Protein AF-J6F366-F1 (afdb_monomer_lite)

pLDDT: mean 81.26, std 12.83, range [46.97, 96.69]

Sequence (299 aa):
MTAIDHQYFPHIIDVIFDTAPPASLAVMARACREWRDCVLSRFHHVQDVRIEQVDGAIQTVFYIPTKSNEGVYYNHVGLTPNCLGLLAGCKILDITEDPSRRTIRELPNLDTVRYHFDWQAYTAISARQIVCAGHIYPIMEFDPTVKRLVIHSGGSSDYFYSNTYPDLCGLTSLEELVLLFEDVLSCLEDFDYTEDELAEYSDEDLSPDLDCPLWLLSTVEDVIHAGLEQGAKVLLVGTELWNTYAFGALKRGLMRTYDIELTSADDGVTLMTVDGYRELVGEKEWEIETNFGSVVFSP

Organism: Trichosporon asahii var. asahii (strain ATCC 90039 / CBS 2479 / JCM 2466 / KCTC 7840 / NBRC 103889/ NCYC 2677 / UAMH 7654) (NCBI:txid1186058)

Radius of gyration: 22.29 Å; chains: 1; bounding box: 54×41×79 Å

Secondary structure (DSSP, 8-state):
--PPPTTT-HHHHHHHHHH--HHHHHHHTTT-HHHHHHHHHTTSEEEEEEEEEETTEEEEEEEEEEEETTEEEEEEEEE-GGGGGGGGG--EEEE-S-GGG------TT--EEEE-S--S-PPP---SEEEEESB-----S--TT--EEEEEE-STT---B-SS----TT-TT--EEEEEESS--HHHHT----HHHHTT--TTT----TT-HHHHHHHHHHHHHHHHHTTPEEEEE-GGGS-HHHHHHT-SS------SS--B-TTSEEEE-HHHHHHHH-HHHHHHHH-SSS-----

Foldseek 3Di:
DDDDDCVVCVVVVVVCLVPPALVVLLVQLPPDVVSVVVLLLQLQEWEDWAWDQDPNAIWTWTWGWDDDPVGIDTDIHTHHPSSCVSLQSYAEYEYADACPRHDPPDSPRHAEYEYEDDYQDDDDDQHQEYAYQLEAEAPPAAHQNHQEYHYADEDAVRHNDYPDQRAPVSHLNHAAYEYAYNAPHPLQPPPDDDPVNVVVDDPVNPDPPSSHLLVSLVNVLSVVVNCVVSVYQYEYEACVNGDPVSVVSNDPVDDPDADLPFDPDPSRYTYYYPVSVCVVCDVLVVCSRHPPPDDRGDD

Structure (mmCIF, N/CA/C/O backbone):
data_AF-J6F366-F1
#
_entry.id   AF-J6F366-F1
#
loop_
_atom_site.group_PDB
_atom_site.id
_atom_site.type_symbol
_atom_site.label_atom_id
_atom_site.label_alt_id
_atom_site.label_comp_id
_atom_site.label_asym_id
_atom_site.label_entity_id
_atom_site.label_seq_id
_atom_site.pdbx_PDB_ins_code
_atom_site.Cartn_x
_atom_site.Cartn_y
_atom_site.Cartn_z
_atom_site.occupancy
_atom_site.B_iso_or_equiv
_atom_site.auth_seq_id
_atom_site.auth_comp_id
_atom_site.auth_asym_id
_atom_site.auth_atom_id
_atom_site.pdbx_PDB_model_num
ATOM 1 N N . MET A 1 1 ? 14.771 -17.183 -43.338 1.00 46.97 1 MET A N 1
ATOM 2 C CA . MET A 1 1 ? 14.666 -16.373 -42.110 1.00 46.97 1 MET A CA 1
ATOM 3 C C . MET A 1 1 ? 13.959 -17.244 -41.095 1.00 46.97 1 MET A C 1
ATOM 5 O O . MET A 1 1 ? 12.827 -17.627 -41.353 1.00 46.97 1 MET A O 1
ATOM 9 N N . THR A 1 2 ? 14.656 -17.678 -40.050 1.00 56.53 2 THR A N 1
ATOM 10 C CA . THR A 1 2 ? 14.069 -18.532 -39.010 1.00 56.53 2 THR A CA 1
ATOM 11 C C . THR A 1 2 ? 13.440 -17.607 -37.977 1.00 56.53 2 THR A C 1
ATOM 13 O O . THR A 1 2 ? 14.158 -16.818 -37.369 1.00 56.53 2 THR A O 1
ATOM 16 N N . ALA A 1 3 ? 12.116 -17.637 -37.844 1.00 68.25 3 ALA A N 1
ATOM 17 C CA . ALA A 1 3 ? 11.392 -16.892 -36.820 1.00 68.25 3 ALA A CA 1
ATOM 18 C C . ALA A 1 3 ? 11.042 -17.854 -35.679 1.00 68.25 3 ALA A C 1
ATOM 20 O O . ALA A 1 3 ? 10.565 -18.958 -35.940 1.00 68.25 3 ALA A O 1
ATOM 21 N N . ILE A 1 4 ? 11.317 -17.455 -34.438 1.00 68.12 4 ILE A N 1
ATOM 22 C CA . ILE A 1 4 ? 10.842 -18.165 -33.248 1.00 68.12 4 ILE A CA 1
ATOM 23 C C . ILE A 1 4 ? 9.455 -17.609 -32.947 1.00 68.12 4 ILE A C 1
ATOM 25 O O . ILE A 1 4 ? 9.307 -16.404 -32.750 1.00 68.12 4 ILE A O 1
ATOM 29 N N . ASP A 1 5 ? 8.449 -18.474 -32.951 1.00 73.12 5 ASP A N 1
ATOM 30 C CA . ASP A 1 5 ? 7.082 -18.103 -32.604 1.00 73.12 5 ASP A CA 1
ATOM 31 C C . ASP A 1 5 ? 6.845 -18.376 -31.111 1.00 73.12 5 ASP A C 1
ATOM 33 O O . ASP A 1 5 ? 7.029 -19.499 -30.629 1.00 73.12 5 ASP A O 1
ATOM 37 N N . HIS A 1 6 ? 6.452 -17.323 -30.388 1.00 72.38 6 HIS A N 1
ATOM 38 C CA . HIS A 1 6 ? 6.170 -17.355 -28.955 1.00 72.38 6 HIS A CA 1
ATOM 39 C C . HIS A 1 6 ? 5.140 -18.426 -28.583 1.00 72.38 6 HIS A C 1
ATOM 41 O O . HIS A 1 6 ? 5.288 -19.063 -27.546 1.00 72.38 6 HIS A O 1
ATOM 47 N N . GLN A 1 7 ? 4.148 -18.690 -29.442 1.00 77.25 7 GLN A N 1
ATOM 48 C CA . GLN A 1 7 ? 3.110 -19.688 -29.160 1.00 77.25 7 GLN A CA 1
ATOM 49 C C . GLN A 1 7 ? 3.670 -21.110 -29.036 1.00 77.25 7 GLN A C 1
ATOM 51 O O . GLN A 1 7 ? 3.110 -21.933 -28.316 1.00 77.25 7 GLN A O 1
ATOM 56 N N . TYR A 1 8 ? 4.775 -21.402 -29.724 1.00 84.00 8 TYR A N 1
ATOM 57 C CA . TYR A 1 8 ? 5.374 -22.737 -29.746 1.00 84.00 8 TYR A CA 1
ATOM 58 C C . TYR A 1 8 ? 6.519 -22.888 -28.743 1.00 84.00 8 TYR A C 1
ATOM 60 O O . TYR A 1 8 ? 6.837 -24.009 -28.346 1.00 84.00 8 TYR A O 1
ATOM 68 N N . PHE A 1 9 ? 7.127 -21.779 -28.312 1.00 84.06 9 PHE A N 1
ATOM 69 C CA . PHE A 1 9 ? 8.260 -21.783 -27.383 1.00 84.06 9 PHE A CA 1
ATOM 70 C C . PHE A 1 9 ? 8.134 -20.719 -26.278 1.00 84.06 9 PHE A C 1
ATOM 72 O O . PHE A 1 9 ? 9.069 -19.934 -26.101 1.00 84.06 9 PHE A O 1
ATOM 79 N N . PRO A 1 10 ? 7.025 -20.689 -25.511 1.00 80.69 10 PRO A N 1
ATOM 80 C CA . PRO A 1 10 ? 6.798 -19.653 -24.500 1.00 80.69 10 PRO A CA 1
ATOM 81 C C . PRO A 1 10 ? 7.929 -19.618 -23.466 1.00 80.69 10 PRO A C 1
ATOM 83 O O . PRO A 1 10 ? 8.583 -18.599 -23.307 1.00 80.69 10 PRO A O 1
ATOM 86 N N . HIS A 1 11 ? 8.310 -20.783 -22.936 1.00 84.06 11 HIS A N 1
ATOM 87 C CA . HIS A 1 11 ? 9.415 -20.932 -21.984 1.00 84.06 11 HIS A CA 1
ATOM 88 C C . HIS A 1 11 ? 10.772 -20.382 -22.468 1.00 84.06 11 HIS A C 1
ATOM 90 O O . HIS A 1 11 ? 11.554 -19.898 -21.659 1.00 84.06 11 HIS A O 1
ATOM 96 N N . ILE A 1 12 ? 11.090 -20.453 -23.769 1.00 85.81 12 ILE A N 1
ATOM 97 C CA . ILE A 1 12 ? 12.349 -19.891 -24.296 1.00 85.81 12 ILE A CA 1
ATOM 98 C C . ILE A 1 12 ? 12.270 -18.367 -24.308 1.00 85.81 12 ILE A C 1
ATOM 100 O O . ILE A 1 12 ? 13.233 -17.687 -23.962 1.00 85.81 12 ILE A O 1
ATOM 104 N N . ILE A 1 13 ? 11.128 -17.837 -24.732 1.00 84.50 13 ILE A N 1
ATOM 105 C CA . ILE A 1 13 ? 10.891 -16.400 -24.793 1.00 84.50 13 ILE A CA 1
ATOM 106 C C . ILE A 1 13 ? 10.848 -15.802 -23.382 1.00 84.50 13 ILE A C 1
ATOM 108 O O . ILE A 1 13 ? 11.471 -14.766 -23.169 1.00 84.50 13 ILE A O 1
ATOM 112 N N . ASP A 1 14 ? 10.227 -16.481 -22.418 1.00 85.06 14 ASP A N 1
ATOM 113 C CA . ASP A 1 14 ? 10.212 -16.080 -21.008 1.00 85.06 14 ASP A CA 1
ATOM 114 C C . ASP A 1 14 ? 11.638 -15.947 -20.461 1.00 85.06 14 ASP A C 1
ATOM 116 O O . ASP A 1 14 ? 11.996 -14.898 -19.931 1.00 85.06 14 ASP A O 1
ATOM 120 N N . VAL A 1 15 ? 12.497 -16.943 -20.719 1.00 87.38 15 VAL A N 1
ATOM 121 C CA . VAL A 1 15 ? 13.920 -16.904 -20.337 1.00 87.38 15 VAL A CA 1
ATOM 122 C C . VAL A 1 15 ? 14.667 -15.749 -21.014 1.00 87.38 15 VAL A C 1
ATOM 124 O O . VAL A 1 15 ? 15.532 -15.123 -20.397 1.00 87.38 15 VAL A O 1
ATOM 127 N N . ILE A 1 16 ? 14.356 -15.435 -22.276 1.00 88.94 16 ILE A N 1
ATOM 128 C CA . ILE A 1 16 ? 14.942 -14.270 -22.958 1.00 88.94 16 ILE A CA 1
ATOM 129 C C . ILE A 1 16 ? 14.513 -12.982 -22.257 1.00 88.94 16 ILE A C 1
ATOM 131 O O . ILE A 1 16 ? 15.360 -12.132 -21.996 1.00 88.94 16 ILE A O 1
ATOM 135 N N . PHE A 1 17 ? 13.231 -12.829 -21.930 1.00 88.81 17 PHE A N 1
ATOM 136 C CA . PHE A 1 17 ? 12.755 -11.660 -21.199 1.00 88.81 17 PHE A CA 1
ATOM 137 C C . PHE A 1 17 ? 13.351 -11.574 -19.781 1.00 88.81 17 PHE A C 1
ATOM 139 O O . PHE A 1 17 ? 13.680 -10.475 -19.345 1.00 88.81 17 PHE A O 1
ATOM 146 N N . ASP A 1 18 ? 13.550 -12.703 -19.093 1.00 84.69 18 ASP A N 1
ATOM 147 C CA . ASP A 1 18 ? 14.155 -12.773 -17.750 1.00 84.69 18 ASP A CA 1
ATOM 148 C C . ASP A 1 18 ? 15.621 -12.354 -17.718 1.00 84.69 18 ASP A C 1
ATOM 150 O O . ASP A 1 18 ? 16.109 -11.865 -16.703 1.00 84.69 18 ASP A O 1
ATOM 154 N N . THR A 1 19 ? 16.328 -12.536 -18.829 1.00 87.75 19 THR A N 1
ATOM 155 C CA . THR A 1 19 ? 17.774 -12.296 -18.909 1.00 87.75 19 THR A CA 1
ATOM 156 C C . THR A 1 19 ? 18.142 -11.063 -19.733 1.00 87.75 19 THR A C 1
ATOM 158 O O . THR A 1 19 ? 19.300 -10.637 -19.726 1.00 87.75 19 THR A O 1
ATOM 161 N N . ALA A 1 20 ? 17.184 -10.466 -20.448 1.00 90.81 20 ALA A N 1
ATOM 162 C CA . ALA A 1 20 ? 17.425 -9.313 -21.301 1.00 90.81 20 ALA A CA 1
ATOM 163 C C . ALA A 1 20 ? 17.724 -8.052 -20.467 1.00 90.81 20 ALA A C 1
ATOM 165 O O . ALA A 1 20 ? 16.944 -7.690 -19.585 1.00 90.81 20 ALA A O 1
ATOM 166 N N . PRO A 1 21 ? 18.802 -7.304 -20.777 1.00 91.06 21 PRO A N 1
ATOM 167 C CA . PRO A 1 21 ? 19.055 -6.032 -20.115 1.00 91.06 21 PRO A CA 1
ATOM 168 C C . PRO A 1 21 ? 17.981 -4.999 -20.501 1.00 91.06 21 PRO A C 1
ATOM 170 O O . PRO A 1 21 ? 17.391 -5.105 -21.585 1.00 91.06 21 PRO A O 1
ATOM 173 N N . PRO A 1 22 ? 17.782 -3.930 -19.708 1.00 90.81 22 PRO A N 1
ATOM 174 C CA . PRO A 1 22 ? 16.707 -2.964 -19.943 1.00 90.81 22 PRO A CA 1
ATOM 175 C C . PRO A 1 22 ? 16.678 -2.349 -21.346 1.00 90.81 22 PRO A C 1
ATOM 177 O O . PRO A 1 22 ? 15.611 -2.178 -21.930 1.00 90.81 22 PRO A O 1
ATOM 180 N N . ALA A 1 23 ? 17.844 -2.081 -21.942 1.00 91.06 23 ALA A N 1
ATOM 181 C CA . ALA A 1 23 ? 17.921 -1.581 -23.314 1.00 91.06 23 ALA A CA 1
ATOM 182 C C . ALA A 1 23 ? 17.326 -2.567 -24.338 1.00 91.06 23 ALA A C 1
ATOM 184 O O . ALA A 1 23 ? 16.678 -2.147 -25.296 1.00 91.06 23 ALA A O 1
ATOM 185 N N . SER A 1 24 ? 17.510 -3.875 -24.128 1.00 93.81 24 SER A N 1
ATOM 186 C CA . SER A 1 24 ? 16.913 -4.913 -24.975 1.00 93.81 24 SER A CA 1
ATOM 187 C C . SER A 1 24 ? 15.412 -5.025 -24.725 1.00 93.81 24 SER A C 1
ATOM 189 O O . SER A 1 24 ? 14.648 -5.047 -25.686 1.00 93.81 24 SER A O 1
ATOM 191 N N . LEU A 1 25 ? 14.974 -4.984 -23.461 1.00 93.81 25 LEU A N 1
ATOM 192 C CA . LEU A 1 25 ? 13.552 -4.969 -23.098 1.00 93.81 25 LEU A CA 1
ATOM 193 C C . LEU A 1 25 ? 12.809 -3.786 -23.737 1.00 93.81 25 LEU A C 1
ATOM 195 O O . LEU A 1 25 ? 11.729 -3.964 -24.297 1.00 93.81 25 LEU A O 1
ATOM 199 N N . ALA A 1 26 ? 13.417 -2.596 -23.753 1.00 92.25 26 ALA A N 1
ATOM 200 C CA . ALA A 1 26 ? 12.859 -1.417 -24.415 1.00 92.25 26 ALA A CA 1
ATOM 201 C C . ALA A 1 26 ? 12.681 -1.613 -25.932 1.00 92.25 26 ALA A C 1
ATOM 203 O O . ALA A 1 26 ? 11.714 -1.121 -26.516 1.00 92.25 26 ALA A O 1
ATOM 204 N N . VAL A 1 27 ? 13.585 -2.350 -26.588 1.00 93.88 27 VAL A N 1
ATOM 205 C CA . VAL A 1 27 ? 13.436 -2.721 -28.005 1.00 93.88 27 VAL A CA 1
ATOM 206 C C . VAL A 1 27 ? 12.344 -3.780 -28.176 1.00 93.88 27 VAL A C 1
ATOM 208 O O . VAL A 1 27 ? 11.496 -3.641 -29.058 1.00 93.88 27 VAL A O 1
ATOM 211 N N . MET A 1 28 ? 12.316 -4.804 -27.321 1.00 92.75 28 MET A N 1
ATOM 212 C CA . MET A 1 28 ? 11.328 -5.887 -27.371 1.00 92.75 28 MET A CA 1
ATOM 213 C C . MET A 1 28 ? 9.896 -5.373 -27.167 1.00 92.75 28 MET A C 1
ATOM 215 O O . MET A 1 28 ? 9.000 -5.759 -27.915 1.00 92.75 28 MET A O 1
ATOM 219 N N . ALA A 1 29 ? 9.686 -4.412 -26.263 1.00 93.62 29 ALA A N 1
ATOM 220 C CA . ALA A 1 29 ? 8.389 -3.770 -26.020 1.00 93.62 29 ALA A CA 1
ATOM 221 C C . ALA A 1 29 ? 7.822 -3.008 -27.240 1.00 93.62 29 ALA A C 1
ATOM 223 O O . ALA A 1 29 ? 6.659 -2.585 -27.263 1.00 93.62 29 ALA A O 1
ATOM 224 N N . ARG A 1 30 ? 8.638 -2.796 -28.278 1.00 92.94 30 ARG A N 1
ATOM 225 C CA . ARG A 1 30 ? 8.228 -2.156 -29.534 1.00 92.94 30 ARG A CA 1
ATOM 226 C C . ARG A 1 30 ? 7.867 -3.159 -30.628 1.00 92.94 30 ARG A C 1
ATOM 228 O O . ARG A 1 30 ? 7.319 -2.726 -31.638 1.00 92.94 30 ARG A O 1
ATOM 235 N N . ALA A 1 31 ? 8.152 -4.449 -30.445 1.00 90.12 31 ALA A N 1
ATOM 236 C CA . ALA A 1 31 ? 7.954 -5.473 -31.469 1.00 90.12 31 ALA A CA 1
ATOM 237 C C . ALA A 1 31 ? 6.466 -5.747 -31.741 1.00 90.12 31 ALA A C 1
ATOM 239 O O . ALA A 1 31 ? 6.017 -5.645 -32.881 1.00 90.12 31 ALA A O 1
ATOM 240 N N . CYS A 1 32 ? 5.693 -6.050 -30.697 1.00 89.81 32 CYS A N 1
ATOM 241 C CA . CYS A 1 32 ? 4.246 -6.249 -30.768 1.00 89.81 32 CYS A CA 1
ATOM 242 C C . CYS A 1 32 ? 3.576 -5.900 -29.430 1.00 89.81 32 CYS A C 1
ATOM 244 O O . CYS A 1 32 ? 4.250 -5.530 -28.465 1.00 89.81 32 CYS A O 1
ATOM 246 N N . ARG A 1 33 ? 2.239 -5.970 -29.382 1.00 91.69 33 ARG A N 1
ATOM 247 C CA . ARG A 1 33 ? 1.466 -5.643 -28.176 1.00 91.69 33 ARG A CA 1
ATOM 248 C C . ARG A 1 33 ? 1.714 -6.660 -27.065 1.00 91.69 33 ARG A C 1
ATOM 250 O O . ARG A 1 33 ? 1.994 -6.250 -25.951 1.00 91.69 33 ARG A O 1
ATOM 257 N N . GLU A 1 34 ? 1.694 -7.951 -27.382 1.00 89.50 34 GLU A N 1
ATOM 258 C CA . GLU A 1 34 ? 1.897 -9.018 -26.398 1.00 89.50 34 GLU A CA 1
ATOM 259 C C . GLU A 1 34 ? 3.266 -8.897 -25.715 1.00 89.50 34 GLU A C 1
ATOM 261 O O . GLU A 1 34 ? 3.379 -9.024 -24.500 1.00 89.50 34 GLU A O 1
ATOM 266 N N . TRP A 1 35 ? 4.311 -8.583 -26.487 1.00 92.06 35 TRP A N 1
ATOM 267 C CA . TRP A 1 35 ? 5.656 -8.375 -25.946 1.00 92.06 35 TRP A CA 1
ATOM 268 C C . TRP A 1 35 ? 5.747 -7.100 -25.120 1.00 92.06 35 TRP A C 1
ATOM 270 O O . TRP A 1 35 ? 6.441 -7.076 -24.112 1.00 92.06 35 TRP A O 1
ATOM 280 N N . ARG A 1 36 ? 5.044 -6.036 -25.520 1.00 93.94 36 ARG A N 1
ATOM 281 C CA . ARG A 1 36 ? 4.955 -4.820 -24.709 1.00 93.94 36 ARG A CA 1
ATOM 282 C C . ARG A 1 36 ? 4.325 -5.106 -23.358 1.00 93.94 36 ARG A C 1
ATOM 284 O O . ARG A 1 36 ? 4.902 -4.714 -22.355 1.00 93.94 36 ARG A O 1
ATOM 291 N N . ASP A 1 37 ? 3.188 -5.789 -23.347 1.00 92.06 37 ASP A N 1
ATOM 292 C CA . ASP A 1 37 ? 2.445 -6.084 -22.126 1.00 92.06 37 ASP A CA 1
ATOM 293 C C . ASP A 1 37 ? 3.290 -6.979 -21.196 1.00 92.06 37 ASP A C 1
ATOM 295 O O . ASP A 1 37 ? 3.427 -6.671 -20.015 1.00 92.06 37 ASP A O 1
ATOM 299 N N . CYS A 1 38 ? 3.976 -7.990 -21.749 1.00 90.19 38 CYS A N 1
ATOM 300 C CA . CYS A 1 38 ? 4.926 -8.840 -21.016 1.00 90.19 38 CYS A CA 1
ATOM 301 C C . CYS A 1 38 ? 6.131 -8.066 -20.452 1.00 90.19 38 CYS A C 1
ATOM 303 O O . CYS A 1 38 ? 6.572 -8.316 -19.333 1.00 90.19 38 CYS A O 1
ATOM 305 N N . VAL A 1 39 ? 6.686 -7.114 -21.207 1.00 92.69 39 VAL A N 1
ATOM 306 C CA . VAL A 1 39 ? 7.797 -6.291 -20.714 1.00 92.69 39 VAL A CA 1
ATOM 307 C C . VAL A 1 39 ? 7.324 -5.351 -19.615 1.00 92.69 39 VAL A C 1
ATOM 309 O O . VAL A 1 39 ? 7.979 -5.259 -18.584 1.00 92.69 39 VAL A O 1
ATOM 312 N N . LEU A 1 40 ? 6.212 -4.646 -19.821 1.00 92.88 40 LEU A N 1
ATOM 313 C CA . LEU A 1 40 ? 5.712 -3.656 -18.870 1.00 92.88 40 LEU A CA 1
ATOM 314 C C . LEU A 1 40 ? 5.253 -4.298 -17.556 1.00 92.88 40 LEU A C 1
ATOM 316 O O . LEU A 1 40 ? 5.475 -3.706 -16.503 1.00 92.88 40 LEU A O 1
ATOM 320 N N . SER A 1 41 ? 4.690 -5.512 -17.590 1.00 91.19 41 SER A N 1
ATOM 321 C CA . SER A 1 41 ? 4.279 -6.227 -16.373 1.00 91.19 41 SER A CA 1
ATOM 322 C C . SER A 1 41 ? 5.453 -6.567 -15.449 1.00 91.19 41 SER A C 1
ATOM 324 O O . SER A 1 41 ? 5.269 -6.663 -14.239 1.00 91.19 41 SER A O 1
ATOM 326 N N . ARG A 1 42 ? 6.682 -6.658 -15.974 1.00 89.12 42 ARG A N 1
ATOM 327 C CA . ARG A 1 42 ? 7.902 -6.838 -15.162 1.00 89.12 42 ARG A CA 1
ATOM 328 C C . ARG A 1 42 ? 8.275 -5.605 -14.350 1.00 89.12 42 ARG A C 1
ATOM 330 O O . ARG A 1 42 ? 8.976 -5.725 -13.356 1.00 89.12 42 ARG A O 1
ATOM 337 N N . PHE A 1 43 ? 7.812 -4.435 -14.774 1.00 91.56 43 PHE A N 1
ATOM 338 C CA . PHE A 1 43 ? 7.987 -3.172 -14.062 1.00 91.56 43 PHE A CA 1
ATOM 339 C C . PHE A 1 43 ? 6.709 -2.770 -13.315 1.00 91.56 43 PHE A C 1
ATOM 341 O O . PHE A 1 43 ? 6.602 -1.624 -12.896 1.00 91.56 43 PHE A O 1
ATOM 348 N N . HIS A 1 44 ? 5.737 -3.685 -13.160 1.00 93.06 44 HIS A N 1
ATOM 349 C CA . HIS A 1 44 ? 4.465 -3.429 -12.471 1.00 93.06 44 HIS A CA 1
ATOM 350 C C . HIS A 1 44 ? 4.664 -2.992 -11.018 1.00 93.06 44 HIS A C 1
ATOM 352 O O . HIS A 1 44 ? 3.941 -2.126 -10.529 1.00 93.06 44 HIS A O 1
ATOM 358 N N . HIS A 1 45 ? 5.650 -3.586 -10.350 1.00 92.69 45 HIS A N 1
ATOM 359 C CA . HIS A 1 45 ? 5.988 -3.327 -8.963 1.00 92.69 45 HIS A CA 1
ATOM 360 C C . HIS A 1 45 ? 7.492 -3.062 -8.865 1.00 92.69 45 HIS A C 1
ATOM 362 O O . HIS A 1 45 ? 8.298 -3.893 -9.288 1.00 92.69 45 HIS A O 1
ATOM 368 N N . VAL A 1 46 ? 7.864 -1.892 -8.351 1.00 91.94 46 VAL A N 1
ATOM 369 C CA . VAL A 1 46 ? 9.260 -1.482 -8.149 1.00 91.94 46 VAL A CA 1
ATOM 370 C C . VAL A 1 46 ? 9.463 -0.985 -6.726 1.00 91.94 46 VAL A C 1
ATOM 372 O O . VAL A 1 46 ? 8.519 -0.519 -6.093 1.00 91.94 46 VAL A O 1
ATOM 375 N N . GLN A 1 47 ? 10.701 -1.033 -6.244 1.00 90.38 47 GLN A N 1
ATOM 376 C CA . GLN A 1 47 ? 11.065 -0.470 -4.948 1.00 90.38 47 GLN A CA 1
ATOM 377 C C . GLN A 1 47 ? 12.162 0.581 -5.087 1.00 90.38 47 GLN A C 1
ATOM 379 O O . GLN A 1 47 ? 13.047 0.477 -5.940 1.00 90.38 47 GLN A O 1
ATOM 384 N N . ASP A 1 48 ? 12.108 1.583 -4.221 1.00 87.19 48 ASP A N 1
ATOM 385 C CA . ASP A 1 48 ? 13.191 2.532 -3.968 1.00 87.19 48 ASP A CA 1
ATOM 386 C C . ASP A 1 48 ? 13.753 3.263 -5.188 1.00 87.19 48 ASP A C 1
ATOM 388 O O . ASP A 1 48 ? 14.964 3.378 -5.394 1.00 87.19 48 ASP A O 1
ATOM 392 N N . VAL A 1 49 ? 12.841 3.813 -5.990 1.00 87.50 49 VAL A N 1
ATOM 393 C CA . VAL A 1 49 ? 13.181 4.597 -7.178 1.00 87.50 49 VAL A CA 1
ATOM 394 C C . VAL A 1 49 ? 13.959 5.860 -6.806 1.00 87.50 49 VAL A C 1
ATOM 396 O O . VAL A 1 49 ? 13.486 6.718 -6.058 1.00 87.50 49 VAL A O 1
ATOM 399 N N . ARG A 1 50 ? 15.148 6.011 -7.391 1.00 86.62 50 ARG A N 1
ATOM 400 C CA . ARG A 1 50 ? 16.037 7.162 -7.200 1.00 86.62 50 ARG A CA 1
ATOM 401 C C . ARG A 1 50 ? 16.814 7.507 -8.467 1.00 86.62 50 ARG A C 1
ATOM 403 O O . ARG A 1 50 ? 16.854 6.742 -9.427 1.00 86.62 50 ARG A O 1
ATOM 410 N N . ILE A 1 51 ? 17.407 8.697 -8.492 1.00 85.94 51 ILE A N 1
ATOM 411 C CA . ILE A 1 51 ? 18.244 9.164 -9.603 1.00 85.94 51 ILE A CA 1
ATOM 412 C C . ILE A 1 51 ? 19.701 9.110 -9.156 1.00 85.94 51 ILE A C 1
ATOM 414 O O . ILE A 1 51 ? 20.064 9.731 -8.161 1.00 85.94 51 ILE A O 1
ATOM 418 N N . GLU A 1 52 ? 20.538 8.407 -9.912 1.00 87.69 52 GLU A N 1
ATOM 419 C CA . GLU A 1 52 ? 21.967 8.262 -9.636 1.00 87.69 52 GLU A CA 1
ATOM 420 C C . GLU A 1 52 ? 22.814 8.648 -10.852 1.00 87.69 52 GLU A C 1
ATOM 422 O O . GLU A 1 52 ? 22.368 8.576 -11.999 1.00 87.69 52 GLU A O 1
ATOM 427 N N . GLN A 1 53 ? 24.062 9.051 -10.607 1.00 86.25 53 GLN A N 1
ATOM 428 C CA . GLN A 1 53 ? 25.062 9.228 -11.656 1.00 86.25 53 GLN A CA 1
ATOM 429 C C . GLN A 1 53 ? 26.004 8.020 -11.661 1.00 86.25 53 GLN A C 1
ATOM 431 O O . GLN A 1 53 ? 26.840 7.877 -10.773 1.00 86.25 53 GLN A O 1
ATOM 436 N N . VAL A 1 54 ? 25.888 7.172 -12.681 1.00 85.19 54 VAL A N 1
ATOM 437 C CA . VAL A 1 54 ? 26.684 5.950 -12.855 1.00 85.19 54 VAL A CA 1
ATOM 438 C C . VAL A 1 54 ? 27.577 6.129 -14.078 1.00 85.19 54 VAL A C 1
ATOM 440 O O . VAL A 1 54 ? 27.084 6.400 -15.173 1.00 85.19 54 VAL A O 1
ATOM 443 N N . ASP A 1 55 ? 28.896 6.040 -13.891 1.00 87.00 55 ASP A N 1
ATOM 444 C CA . ASP A 1 55 ? 29.905 6.204 -14.953 1.00 87.00 55 ASP A CA 1
ATOM 445 C C . ASP A 1 55 ? 29.739 7.490 -15.787 1.00 87.00 55 ASP A C 1
ATOM 447 O O . ASP A 1 55 ? 29.943 7.526 -17.001 1.00 87.00 55 ASP A O 1
ATOM 451 N N . GLY A 1 56 ? 29.338 8.579 -15.126 1.00 86.88 56 GLY A N 1
ATOM 452 C CA . GLY A 1 56 ? 29.112 9.879 -15.760 1.00 86.88 56 GLY A CA 1
ATOM 453 C C . GLY A 1 56 ? 27.751 10.035 -16.449 1.00 86.88 56 GLY A C 1
ATOM 454 O O . GLY A 1 56 ? 27.444 11.138 -16.899 1.00 86.88 56 GLY A O 1
ATOM 455 N N . ALA A 1 57 ? 26.915 8.993 -16.485 1.00 86.75 57 ALA A N 1
ATOM 456 C CA . ALA A 1 57 ? 25.558 9.032 -17.024 1.00 86.75 57 ALA A CA 1
ATOM 457 C C . ALA A 1 57 ? 24.505 9.082 -15.907 1.00 86.75 57 ALA A C 1
ATOM 459 O O . ALA A 1 57 ? 24.614 8.384 -14.905 1.00 86.75 57 ALA A O 1
ATOM 460 N N . ILE A 1 58 ? 23.456 9.886 -16.097 1.00 86.06 58 ILE A N 1
ATOM 461 C CA . ILE A 1 58 ? 22.303 9.915 -15.188 1.00 86.06 58 ILE A CA 1
ATOM 462 C C . ILE A 1 58 ? 21.422 8.698 -15.478 1.00 86.06 5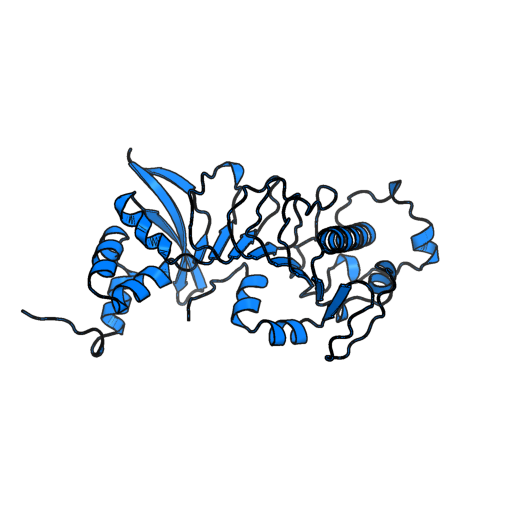8 ILE A C 1
ATOM 464 O O . ILE A 1 58 ? 21.027 8.480 -16.628 1.00 86.06 58 ILE A O 1
ATOM 468 N N . GLN A 1 59 ? 21.106 7.930 -14.441 1.00 88.94 59 GLN A N 1
ATOM 469 C CA . GLN A 1 59 ? 20.224 6.772 -14.499 1.00 88.94 59 GLN A CA 1
ATOM 470 C C . GLN A 1 59 ? 19.131 6.876 -13.436 1.00 88.94 59 GLN A C 1
ATOM 472 O O . GLN A 1 59 ? 19.353 7.397 -12.345 1.00 88.94 59 GLN A O 1
ATOM 477 N N . THR A 1 60 ? 17.951 6.355 -13.759 1.00 87.38 60 THR A N 1
ATOM 478 C CA . THR A 1 60 ? 16.914 6.062 -12.767 1.00 87.38 60 THR A CA 1
ATOM 479 C C . THR A 1 60 ? 17.130 4.641 -12.280 1.00 87.38 60 THR A C 1
ATOM 481 O O . THR A 1 60 ? 17.064 3.702 -13.070 1.00 87.38 60 THR A O 1
ATOM 484 N N . VAL A 1 61 ? 17.426 4.505 -10.997 1.00 88.56 61 VAL A N 1
ATOM 485 C CA . VAL A 1 61 ? 17.792 3.260 -10.332 1.00 88.56 61 VAL A CA 1
ATOM 486 C C . VAL A 1 61 ? 16.668 2.839 -9.399 1.00 88.56 61 VAL A C 1
ATOM 488 O O . VAL A 1 61 ? 16.058 3.688 -8.755 1.00 88.56 61 VAL A O 1
ATOM 491 N N . PHE A 1 62 ? 16.375 1.545 -9.359 1.00 89.19 62 PHE A N 1
ATOM 492 C CA . PHE A 1 62 ? 15.360 0.949 -8.492 1.00 89.19 62 PHE A CA 1
ATOM 493 C C . PHE A 1 62 ? 15.590 -0.552 -8.359 1.00 89.19 62 PHE A C 1
ATOM 495 O O . PHE A 1 62 ? 16.397 -1.142 -9.085 1.00 89.19 62 PHE A O 1
ATOM 502 N N . TYR A 1 63 ? 14.839 -1.175 -7.462 1.00 87.88 63 TYR A N 1
ATOM 503 C CA . TYR A 1 63 ? 14.818 -2.616 -7.314 1.00 87.88 63 TYR A CA 1
ATOM 504 C C . TYR A 1 63 ? 13.571 -3.215 -7.952 1.00 87.88 63 TYR A C 1
ATOM 506 O O . TYR A 1 63 ? 12.463 -2.708 -7.774 1.00 87.88 63 TYR A O 1
ATOM 514 N N . ILE A 1 64 ? 13.757 -4.308 -8.692 1.00 85.38 64 ILE A N 1
ATOM 515 C CA . ILE A 1 64 ? 12.654 -5.138 -9.172 1.00 85.38 64 ILE A CA 1
ATOM 516 C C . ILE A 1 64 ? 12.668 -6.452 -8.398 1.00 85.38 64 ILE A C 1
ATOM 518 O O . ILE A 1 64 ? 13.683 -7.162 -8.411 1.00 85.38 64 ILE A O 1
ATOM 522 N N . PRO A 1 65 ? 11.554 -6.814 -7.760 1.00 81.38 65 PRO A N 1
ATOM 523 C CA . PRO A 1 65 ? 11.421 -8.123 -7.162 1.00 81.38 65 PRO A CA 1
ATOM 524 C C . PRO A 1 65 ? 11.506 -9.242 -8.206 1.00 81.38 65 PRO A C 1
ATOM 526 O O . PRO A 1 65 ? 10.827 -9.221 -9.230 1.00 81.38 65 PRO A O 1
ATOM 529 N N . THR A 1 66 ? 12.316 -10.261 -7.938 1.00 77.88 66 THR A N 1
ATOM 530 C CA . THR A 1 66 ? 12.471 -11.431 -8.808 1.00 77.88 66 THR A CA 1
ATOM 531 C C . THR A 1 66 ? 12.304 -12.710 -7.997 1.00 77.88 66 THR A C 1
ATOM 533 O O . THR A 1 66 ? 12.908 -12.881 -6.939 1.00 77.88 66 THR A O 1
ATOM 536 N N . LYS A 1 67 ? 11.459 -13.622 -8.489 1.00 74.31 67 LYS A N 1
ATOM 537 C CA . LYS A 1 67 ? 11.247 -14.942 -7.880 1.00 74.31 67 LYS A CA 1
ATOM 538 C C . LYS A 1 67 ? 12.406 -15.878 -8.235 1.00 74.31 67 LYS A C 1
ATOM 540 O O . LYS A 1 67 ? 12.746 -16.026 -9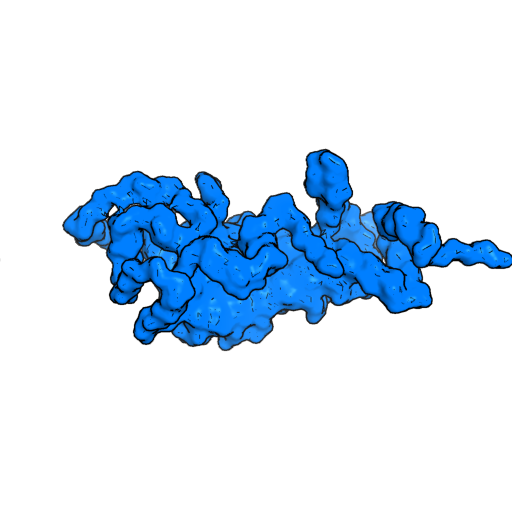.407 1.00 74.31 67 LYS A O 1
ATOM 545 N N . SER A 1 68 ? 12.979 -16.544 -7.236 1.00 77.06 68 SER A N 1
ATOM 546 C CA . SER A 1 68 ? 13.812 -17.741 -7.396 1.00 77.06 68 SER A CA 1
ATOM 547 C C . SER A 1 68 ? 13.185 -18.931 -6.667 1.00 77.06 68 SER A C 1
ATOM 549 O O . SER A 1 68 ? 12.211 -18.794 -5.929 1.00 77.06 68 SER A O 1
ATOM 551 N N . ASN A 1 69 ? 13.787 -20.110 -6.834 1.00 74.50 69 ASN A N 1
ATOM 552 C CA . ASN A 1 69 ? 13.448 -21.290 -6.034 1.00 74.50 69 ASN A CA 1
ATOM 553 C C . ASN A 1 69 ? 13.793 -21.124 -4.540 1.00 74.50 69 ASN A C 1
ATOM 555 O O . ASN A 1 69 ? 13.312 -21.905 -3.726 1.00 74.50 69 ASN A O 1
ATOM 559 N N . GLU A 1 70 ? 14.639 -20.151 -4.187 1.00 77.69 70 GLU A N 1
ATOM 560 C CA . GLU A 1 70 ? 15.126 -19.909 -2.820 1.00 77.69 70 GLU A CA 1
ATOM 561 C C . GLU A 1 70 ? 14.389 -18.755 -2.120 1.00 77.69 70 GLU A C 1
ATOM 563 O O . GLU A 1 70 ? 14.607 -18.523 -0.935 1.00 77.69 70 GLU A O 1
ATOM 568 N N . GLY A 1 71 ? 13.511 -18.040 -2.832 1.00 77.38 71 GLY A N 1
ATOM 569 C CA . GLY A 1 71 ? 12.731 -16.931 -2.291 1.00 77.38 71 GLY A CA 1
ATOM 570 C C . GLY A 1 71 ? 12.603 -15.760 -3.262 1.00 77.38 71 GLY A C 1
ATOM 571 O O . GLY A 1 71 ? 12.743 -15.902 -4.478 1.00 77.38 71 GLY A O 1
ATOM 572 N N . VAL A 1 72 ? 12.316 -14.585 -2.714 1.00 73.19 72 VAL A N 1
ATOM 573 C CA . VAL A 1 72 ? 12.269 -13.320 -3.452 1.00 73.19 72 VAL A CA 1
ATOM 574 C C . VAL A 1 72 ? 13.589 -12.593 -3.233 1.00 73.19 72 VAL A C 1
ATOM 576 O O . VAL A 1 72 ? 14.023 -12.427 -2.098 1.00 73.19 72 VAL A O 1
ATOM 579 N N . TYR A 1 73 ? 14.222 -12.152 -4.315 1.00 80.06 73 TYR A N 1
ATOM 580 C CA . TYR A 1 73 ? 15.395 -11.284 -4.260 1.00 80.06 73 TYR A CA 1
ATOM 581 C C . TYR A 1 73 ? 15.170 -10.045 -5.118 1.00 80.06 73 TYR A C 1
ATOM 583 O O . TYR A 1 73 ? 14.383 -10.052 -6.066 1.00 80.06 73 TYR A O 1
ATOM 591 N N . TYR A 1 74 ? 15.871 -8.972 -4.778 1.00 79.62 74 TYR A N 1
ATOM 592 C CA . TYR A 1 74 ? 15.702 -7.674 -5.409 1.00 79.62 74 TYR A CA 1
ATOM 593 C C . TYR A 1 74 ? 16.841 -7.406 -6.383 1.00 79.62 74 TYR A C 1
ATOM 595 O O . TYR A 1 74 ? 18.008 -7.309 -6.002 1.00 79.62 74 TYR A O 1
ATOM 603 N N . ASN A 1 75 ? 16.494 -7.298 -7.664 1.00 84.00 75 ASN A N 1
ATOM 604 C CA . ASN A 1 75 ? 17.443 -6.975 -8.715 1.00 84.00 75 ASN A CA 1
ATOM 605 C C . ASN A 1 75 ? 17.578 -5.464 -8.843 1.00 84.00 75 ASN A C 1
ATOM 607 O O . ASN A 1 75 ? 16.603 -4.768 -9.113 1.00 84.00 75 ASN A O 1
ATOM 611 N N . HIS A 1 76 ? 18.803 -4.972 -8.689 1.00 89.12 76 HIS A N 1
ATOM 612 C CA . HIS A 1 76 ? 19.138 -3.573 -8.905 1.00 89.12 76 HIS A CA 1
ATOM 613 C C . HIS A 1 76 ? 19.152 -3.255 -10.407 1.00 89.12 76 HIS A C 1
ATOM 615 O O . HIS A 1 76 ? 19.982 -3.779 -11.157 1.00 89.12 76 HIS A O 1
ATOM 621 N N . VAL A 1 77 ? 18.246 -2.386 -10.851 1.00 89.31 77 VAL A N 1
ATOM 622 C CA . VAL A 1 77 ? 18.063 -2.028 -12.261 1.00 89.31 77 VAL A CA 1
ATOM 623 C C . VAL A 1 77 ? 18.305 -0.538 -12.462 1.00 89.31 77 VAL A C 1
ATOM 625 O O . VAL A 1 77 ? 17.675 0.293 -11.820 1.00 89.31 77 VAL A O 1
ATOM 628 N N . GLY A 1 78 ? 19.198 -0.206 -13.398 1.00 90.19 78 GLY A N 1
ATOM 629 C CA . GLY A 1 78 ? 19.436 1.161 -13.860 1.00 90.19 78 GLY A CA 1
ATOM 630 C C . GLY A 1 78 ? 18.831 1.397 -15.244 1.00 90.19 78 GLY A C 1
ATOM 631 O O . GLY A 1 78 ? 19.139 0.685 -16.205 1.00 90.19 78 GLY A O 1
ATOM 632 N N . LEU A 1 79 ? 17.976 2.411 -15.365 1.00 90.62 79 LEU A N 1
ATOM 633 C CA . LEU A 1 79 ? 17.401 2.860 -16.629 1.00 90.62 79 LEU A CA 1
ATOM 634 C C . LEU A 1 79 ? 18.053 4.157 -17.093 1.00 90.62 79 LEU A C 1
ATOM 636 O O . LEU A 1 79 ? 18.059 5.172 -16.400 1.00 90.62 79 LEU A O 1
ATOM 640 N N . THR A 1 80 ? 18.540 4.141 -18.330 1.00 90.25 80 THR A N 1
ATOM 641 C CA . THR A 1 80 ? 18.899 5.373 -19.041 1.00 90.25 80 THR A CA 1
ATOM 642 C C . THR A 1 80 ? 17.632 6.138 -19.449 1.00 90.25 80 THR A C 1
ATOM 644 O O . THR A 1 80 ? 16.565 5.525 -19.562 1.00 90.25 80 THR A O 1
ATOM 647 N N . PRO A 1 81 ? 17.722 7.444 -19.773 1.00 88.25 81 PRO A N 1
ATOM 648 C CA . PRO A 1 81 ? 16.564 8.240 -20.192 1.00 88.25 81 PRO A CA 1
ATOM 649 C C . PRO A 1 81 ? 15.734 7.618 -21.330 1.00 88.25 81 PRO A C 1
ATOM 651 O O . PRO A 1 81 ? 14.511 7.714 -21.336 1.00 88.25 81 PRO A O 1
ATOM 654 N N . ASN A 1 82 ? 16.379 6.905 -22.261 1.00 88.06 82 ASN A N 1
ATOM 655 C CA . ASN A 1 82 ? 15.707 6.249 -23.390 1.00 88.06 82 ASN A CA 1
ATOM 656 C C . ASN A 1 82 ? 14.917 4.987 -23.000 1.00 88.06 82 ASN A C 1
ATOM 658 O O . ASN A 1 82 ? 14.138 4.486 -23.808 1.00 88.06 82 ASN A O 1
ATOM 662 N N . CYS A 1 83 ? 15.129 4.460 -21.793 1.00 90.25 83 CYS A N 1
ATOM 663 C CA . CYS A 1 83 ? 14.458 3.265 -21.284 1.00 90.25 83 CYS A CA 1
ATOM 664 C C . CYS A 1 83 ? 13.351 3.596 -20.271 1.00 90.25 83 CYS A C 1
ATOM 666 O O . CYS A 1 83 ? 12.640 2.688 -19.856 1.00 90.25 83 CYS A O 1
ATOM 668 N N . LEU A 1 84 ? 13.157 4.869 -19.898 1.00 89.44 84 LEU A N 1
ATOM 669 C CA . LEU A 1 84 ? 12.157 5.271 -18.895 1.00 89.44 84 LEU A CA 1
ATOM 670 C C . LEU A 1 84 ? 10.721 4.893 -19.274 1.00 89.44 84 LEU A C 1
ATOM 672 O O . LEU A 1 84 ? 9.897 4.675 -18.395 1.00 89.44 84 LEU A O 1
ATOM 676 N N . GLY A 1 85 ? 10.429 4.729 -20.569 1.00 89.94 85 GLY A N 1
ATOM 677 C CA . GLY A 1 85 ? 9.128 4.237 -21.034 1.00 89.94 85 GLY A CA 1
ATOM 678 C C . GLY A 1 85 ? 8.751 2.846 -20.502 1.00 89.94 85 GLY A C 1
ATOM 679 O O . GLY A 1 85 ? 7.576 2.497 -20.532 1.00 89.94 85 GLY A O 1
ATOM 680 N N . LEU A 1 86 ? 9.711 2.070 -19.984 1.00 91.25 86 LEU A N 1
ATOM 681 C CA . LEU A 1 86 ? 9.454 0.793 -19.309 1.00 91.25 86 LEU A CA 1
ATOM 682 C C . LEU A 1 86 ? 8.682 0.967 -17.992 1.00 91.25 86 LEU A C 1
ATOM 684 O O . LEU A 1 86 ? 7.876 0.111 -17.644 1.00 91.25 86 LEU A O 1
ATOM 688 N N . LEU A 1 87 ? 8.852 2.103 -17.309 1.00 91.62 87 LEU A N 1
ATOM 689 C CA . LEU A 1 87 ? 8.138 2.422 -16.069 1.00 91.62 87 LEU A CA 1
ATOM 690 C C . LEU A 1 87 ? 6.671 2.806 -16.301 1.00 91.62 87 LEU A C 1
ATOM 692 O O . LEU A 1 87 ? 5.923 2.966 -15.343 1.00 91.62 87 LEU A O 1
ATOM 696 N N . ALA A 1 88 ? 6.218 2.905 -17.555 1.00 91.75 88 ALA A N 1
ATOM 697 C CA . ALA A 1 88 ? 4.810 3.157 -17.858 1.00 91.75 88 ALA A CA 1
ATOM 698 C C . ALA A 1 88 ? 3.878 2.039 -17.350 1.00 91.75 88 ALA A C 1
ATOM 700 O O . ALA A 1 88 ? 2.686 2.288 -17.165 1.00 91.75 88 ALA A O 1
ATOM 701 N N . GLY A 1 89 ? 4.413 0.830 -17.139 1.00 91.50 89 GLY A N 1
ATOM 702 C CA . GLY A 1 89 ? 3.698 -0.303 -16.550 1.00 91.50 89 GLY A CA 1
ATOM 703 C C . GLY A 1 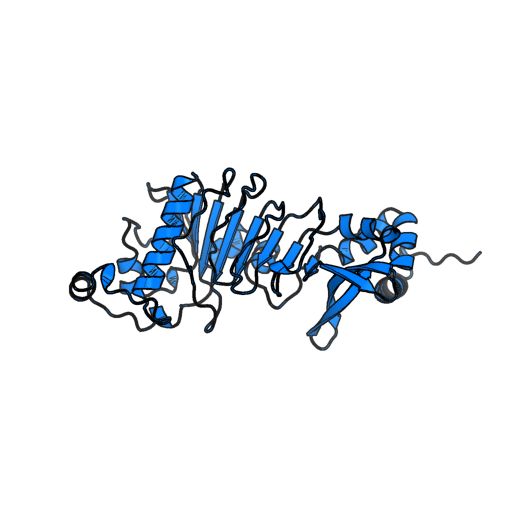89 ? 3.621 -0.287 -15.024 1.00 91.50 89 GLY A C 1
ATOM 704 O O . GLY A 1 89 ? 2.884 -1.095 -14.471 1.00 91.50 89 GLY A O 1
ATOM 705 N N . CYS A 1 90 ? 4.352 0.609 -14.354 1.00 93.69 90 CYS A N 1
ATOM 706 C CA . CYS A 1 90 ? 4.428 0.649 -12.898 1.00 93.69 90 CYS A CA 1
ATOM 707 C C . CYS A 1 90 ? 3.095 1.075 -12.278 1.00 93.69 90 CYS A C 1
ATOM 709 O O . CYS A 1 90 ? 2.532 2.112 -12.639 1.00 93.69 90 CYS A O 1
ATOM 711 N N . LYS A 1 91 ? 2.611 0.244 -11.353 1.00 95.12 91 LYS A N 1
ATOM 712 C CA . LYS A 1 91 ? 1.373 0.415 -10.589 1.00 95.12 91 LYS A CA 1
ATOM 713 C C . LYS A 1 91 ? 1.609 0.465 -9.090 1.00 95.12 91 LYS A C 1
ATOM 715 O O . LYS A 1 91 ? 0.846 1.141 -8.410 1.00 95.12 91 LYS A O 1
ATOM 720 N N . ILE A 1 92 ? 2.646 -0.213 -8.606 1.00 95.00 92 ILE A N 1
ATOM 721 C CA . ILE A 1 92 ? 2.971 -0.309 -7.185 1.00 95.00 92 ILE A CA 1
ATOM 722 C C . ILE A 1 92 ? 4.403 0.175 -6.974 1.00 95.00 92 ILE A C 1
ATOM 724 O O . ILE A 1 92 ? 5.329 -0.299 -7.639 1.00 95.00 92 ILE A O 1
ATOM 728 N N . LEU A 1 93 ? 4.575 1.105 -6.040 1.00 93.06 93 LEU A N 1
ATOM 729 C CA . LEU A 1 93 ? 5.878 1.570 -5.586 1.00 93.06 93 LEU A CA 1
ATOM 730 C C . LEU A 1 93 ? 6.048 1.277 -4.098 1.00 93.06 93 LEU A C 1
ATOM 732 O O . LEU A 1 93 ? 5.298 1.811 -3.287 1.00 93.06 93 LEU A O 1
ATOM 736 N N . ASP A 1 94 ? 7.095 0.536 -3.753 1.00 92.00 94 ASP A N 1
ATOM 737 C CA . ASP A 1 94 ? 7.528 0.384 -2.367 1.00 92.00 94 ASP A CA 1
ATOM 738 C C . ASP A 1 94 ? 8.625 1.382 -2.010 1.00 92.00 94 ASP A C 1
ATOM 740 O O . ASP A 1 94 ? 9.572 1.622 -2.769 1.00 92.00 94 ASP A O 1
ATOM 744 N N . ILE A 1 95 ? 8.508 1.935 -0.810 1.00 88.44 95 ILE A N 1
ATOM 745 C CA . ILE A 1 95 ? 9.480 2.831 -0.199 1.00 88.44 95 ILE A CA 1
ATOM 746 C C . ILE A 1 95 ? 9.984 2.157 1.072 1.00 88.44 95 ILE A C 1
ATOM 748 O O . ILE A 1 95 ? 9.325 2.169 2.113 1.00 88.44 95 ILE A O 1
ATOM 752 N N . THR A 1 96 ? 11.162 1.549 0.945 1.00 86.44 96 THR A N 1
ATOM 753 C CA . THR A 1 96 ? 11.838 0.767 1.987 1.00 86.44 96 THR A CA 1
ATOM 754 C C . THR A 1 96 ? 13.086 1.459 2.540 1.00 86.44 96 THR A C 1
ATOM 756 O O . THR A 1 96 ? 13.575 1.095 3.603 1.00 86.44 96 THR A O 1
ATOM 759 N N . GLU A 1 97 ? 13.576 2.509 1.875 1.00 80.31 97 GLU A N 1
ATOM 760 C CA . GLU A 1 97 ? 14.644 3.376 2.394 1.00 80.31 97 GLU A CA 1
ATOM 761 C C . GLU A 1 97 ? 14.203 4.852 2.446 1.00 80.31 97 GLU A C 1
ATOM 763 O O . GLU A 1 97 ? 13.220 5.251 1.818 1.00 80.31 97 GLU A O 1
ATOM 768 N N . ASP A 1 98 ? 14.996 5.675 3.141 1.00 73.31 98 ASP A N 1
ATOM 769 C CA . ASP A 1 98 ? 14.743 7.100 3.384 1.00 73.31 98 ASP A CA 1
ATOM 770 C C . ASP A 1 98 ? 14.409 7.885 2.090 1.00 73.31 98 ASP A C 1
ATOM 772 O O . ASP A 1 98 ? 15.236 7.949 1.160 1.00 73.31 98 ASP A O 1
ATOM 776 N N . PRO A 1 99 ? 13.217 8.514 2.009 1.00 65.88 99 PRO A N 1
ATOM 777 C CA . PRO A 1 99 ? 12.784 9.274 0.843 1.00 65.88 99 PRO A CA 1
ATOM 778 C C . PRO A 1 99 ? 13.518 10.610 0.672 1.00 65.88 99 PRO A C 1
ATOM 780 O O . PRO A 1 99 ? 13.558 11.123 -0.447 1.00 65.88 99 PRO A O 1
ATOM 783 N N . SER A 1 100 ? 14.167 11.156 1.711 1.00 63.72 100 SER A N 1
ATOM 784 C CA . SER A 1 100 ? 14.834 12.473 1.678 1.00 63.72 100 SER A CA 1
ATOM 785 C C . SER A 1 100 ? 15.939 12.594 0.618 1.00 63.72 100 SER A C 1
ATOM 787 O O . SER A 1 100 ? 16.351 13.692 0.241 1.00 63.72 100 SER A O 1
ATOM 789 N N . ARG A 1 101 ? 16.413 11.460 0.091 1.00 60.19 101 ARG A N 1
ATOM 790 C CA . ARG A 1 101 ? 17.428 11.384 -0.969 1.00 60.19 101 ARG A CA 1
ATOM 791 C C . ARG A 1 101 ? 16.850 11.254 -2.378 1.00 60.19 101 ARG A C 1
ATOM 793 O O . ARG A 1 101 ? 17.616 11.070 -3.325 1.00 60.19 101 ARG A O 1
ATOM 800 N N . ARG A 1 102 ? 15.527 11.306 -2.549 1.00 63.16 102 ARG A N 1
ATOM 801 C CA . ARG A 1 102 ? 14.873 10.878 -3.789 1.00 63.16 102 ARG A CA 1
ATOM 802 C C . ARG A 1 102 ? 14.279 12.046 -4.552 1.00 63.16 102 ARG A C 1
ATOM 804 O O . ARG A 1 102 ? 13.541 12.867 -4.030 1.00 63.16 102 ARG A O 1
ATOM 811 N N . THR A 1 103 ? 14.565 12.080 -5.847 1.00 61.22 103 THR A N 1
ATOM 812 C CA . THR A 1 103 ? 13.762 12.832 -6.813 1.00 61.22 103 THR A CA 1
ATOM 813 C C . THR A 1 103 ? 12.966 11.801 -7.598 1.00 61.22 103 THR A C 1
ATOM 815 O O . THR A 1 103 ? 13.405 11.337 -8.651 1.00 61.22 103 THR A O 1
ATOM 818 N N . ILE A 1 104 ? 11.823 11.375 -7.059 1.00 64.12 104 ILE A N 1
ATOM 819 C CA . ILE A 1 104 ? 10.906 10.501 -7.795 1.00 64.12 104 ILE A CA 1
ATOM 820 C C . ILE A 1 104 ? 10.237 11.391 -8.839 1.00 64.12 104 ILE A C 1
ATOM 822 O O . ILE A 1 104 ? 9.261 12.082 -8.568 1.00 64.12 104 ILE A O 1
ATOM 826 N N . ARG A 1 105 ? 10.825 11.462 -10.035 1.00 61.84 105 ARG A N 1
ATOM 827 C CA . ARG A 1 105 ? 10.131 12.078 -11.164 1.00 61.84 105 ARG A CA 1
ATOM 828 C C . ARG A 1 105 ? 9.047 11.117 -11.629 1.00 61.84 105 ARG A C 1
ATOM 830 O O . ARG A 1 105 ? 9.365 9.999 -12.018 1.00 61.84 105 ARG A O 1
ATOM 837 N N . GLU A 1 106 ? 7.814 11.610 -11.541 1.00 66.12 106 GLU A N 1
ATOM 838 C CA . GLU A 1 106 ? 6.563 11.149 -12.150 1.00 66.12 106 GLU A CA 1
ATOM 839 C C . GLU A 1 106 ? 6.594 9.696 -12.643 1.00 66.12 106 GLU A C 1
ATOM 841 O O . GLU A 1 106 ? 6.963 9.409 -13.782 1.00 66.12 106 GLU A O 1
ATOM 846 N N . LEU A 1 107 ? 6.158 8.779 -11.779 1.00 84.38 107 LEU A N 1
ATOM 847 C CA . LEU A 1 107 ? 5.606 7.496 -12.198 1.00 84.38 107 LEU A CA 1
ATOM 848 C C . LEU A 1 107 ? 4.120 7.751 -12.499 1.00 84.38 107 LEU A C 1
ATOM 850 O O . LEU A 1 107 ? 3.305 7.761 -11.580 1.00 84.38 107 LEU A O 1
ATOM 854 N N . PRO A 1 108 ? 3.739 8.022 -13.761 1.00 78.12 108 PRO A N 1
ATOM 855 C CA . PRO A 1 108 ? 2.477 8.700 -14.078 1.00 78.12 108 PRO A CA 1
ATOM 856 C C . PRO A 1 108 ? 1.230 7.833 -13.863 1.00 78.12 108 PRO A C 1
ATOM 858 O O . PRO A 1 108 ? 0.113 8.311 -14.019 1.00 78.12 108 PRO A O 1
ATOM 861 N N . ASN A 1 109 ? 1.424 6.545 -13.586 1.00 88.69 109 ASN A N 1
ATOM 862 C CA . ASN A 1 109 ? 0.381 5.530 -13.588 1.00 88.69 109 ASN A CA 1
ATOM 863 C C . ASN A 1 109 ? 0.286 4.774 -12.260 1.00 88.69 109 ASN A C 1
ATOM 865 O O . ASN A 1 109 ? -0.364 3.722 -12.252 1.00 88.69 109 ASN A O 1
ATOM 869 N N . LEU A 1 110 ? 0.929 5.273 -11.196 1.00 92.50 110 LEU A N 1
ATOM 870 C CA . LEU A 1 110 ? 0.875 4.647 -9.881 1.00 92.50 110 LEU A CA 1
ATOM 871 C C . LEU A 1 110 ? -0.564 4.548 -9.391 1.00 92.50 110 LEU A C 1
ATOM 873 O O . LEU A 1 110 ? -1.328 5.510 -9.432 1.00 92.50 110 LEU A O 1
ATOM 877 N N . ASP A 1 111 ? -0.907 3.350 -8.946 1.00 95.31 111 ASP A N 1
ATOM 878 C CA . ASP A 1 111 ? -2.160 3.078 -8.258 1.00 95.31 111 ASP A CA 1
ATOM 879 C C . ASP A 1 111 ? -1.901 3.083 -6.753 1.00 95.31 111 ASP A C 1
ATOM 881 O O . ASP A 1 111 ? -2.588 3.794 -6.026 1.00 95.31 111 ASP A O 1
ATOM 885 N N . THR A 1 112 ? -0.827 2.414 -6.319 1.00 95.50 112 THR A N 1
ATOM 886 C CA . THR A 1 112 ? -0.492 2.238 -4.905 1.00 95.50 112 THR A CA 1
ATOM 887 C C . THR A 1 112 ? 0.950 2.635 -4.604 1.00 95.50 112 THR A C 1
ATOM 889 O O . THR A 1 112 ? 1.881 2.252 -5.316 1.00 95.50 112 THR A O 1
ATOM 892 N N . VAL A 1 113 ? 1.145 3.354 -3.500 1.00 92.81 113 VAL A N 1
ATOM 893 C CA . VAL A 1 113 ? 2.455 3.560 -2.869 1.00 92.81 113 VAL A CA 1
ATOM 894 C C . VAL A 1 113 ? 2.434 2.908 -1.493 1.00 92.81 113 VAL A C 1
ATOM 896 O O . VAL A 1 113 ? 1.497 3.124 -0.727 1.00 92.81 113 VAL A O 1
ATOM 899 N N . ARG A 1 114 ? 3.459 2.111 -1.181 1.00 92.31 114 ARG A N 1
ATOM 900 C CA . ARG A 1 114 ? 3.598 1.425 0.104 1.00 92.31 114 ARG A CA 1
ATOM 901 C C . ARG A 1 114 ? 4.826 1.919 0.857 1.00 92.31 114 ARG A C 1
ATOM 903 O O . ARG A 1 114 ? 5.926 1.935 0.306 1.00 92.31 114 ARG A O 1
ATOM 910 N N . TYR A 1 115 ? 4.656 2.277 2.121 1.00 88.94 115 TYR A N 1
ATOM 911 C CA . TYR A 1 115 ? 5.730 2.728 3.004 1.00 88.94 115 TYR A CA 1
ATOM 912 C C . TYR A 1 115 ? 6.022 1.657 4.053 1.00 88.94 115 TYR A C 1
ATOM 914 O O . TYR A 1 115 ? 5.121 1.258 4.786 1.00 88.94 115 TYR A O 1
ATOM 922 N N . HIS A 1 116 ? 7.270 1.179 4.095 1.00 86.62 116 HIS A N 1
ATOM 923 C CA . HIS A 1 116 ? 7.667 0.032 4.929 1.00 86.62 116 HIS A CA 1
ATOM 924 C C . HIS A 1 116 ? 8.228 0.416 6.306 1.00 86.62 116 HIS A C 1
ATOM 926 O O . HIS A 1 116 ? 8.240 -0.428 7.191 1.00 86.62 116 HIS A O 1
ATOM 932 N N . PHE A 1 117 ? 8.743 1.636 6.492 1.00 77.00 117 PHE A N 1
ATOM 933 C CA . PHE A 1 117 ? 9.472 2.020 7.713 1.00 77.00 117 PHE A CA 1
ATOM 934 C C . PHE A 1 117 ? 9.234 3.467 8.124 1.00 77.00 117 PHE A C 1
ATOM 936 O O . PHE A 1 117 ? 8.923 4.302 7.277 1.00 77.00 117 PHE A O 1
ATOM 943 N N . ASP A 1 118 ? 9.458 3.766 9.408 1.00 65.06 118 ASP A N 1
ATOM 944 C CA . ASP A 1 118 ? 9.336 5.090 10.031 1.00 65.06 118 ASP A CA 1
ATOM 945 C C . ASP A 1 118 ? 10.256 6.157 9.389 1.00 65.06 118 ASP A C 1
ATOM 947 O O . ASP A 1 118 ? 11.447 6.251 9.700 1.00 65.06 118 ASP A O 1
ATOM 951 N N . TRP A 1 119 ? 9.717 6.974 8.475 1.00 65.94 119 TRP A N 1
ATOM 952 C CA . TRP A 1 119 ? 10.409 8.113 7.874 1.00 65.94 119 TRP A CA 1
ATOM 953 C C . TRP A 1 119 ? 9.821 9.450 8.330 1.00 65.94 119 TRP A C 1
ATOM 955 O O . TRP A 1 119 ? 8.620 9.678 8.285 1.00 65.94 119 TRP A O 1
ATOM 965 N N . GLN A 1 120 ? 10.689 10.402 8.669 1.00 61.38 120 GLN A N 1
ATOM 966 C CA . GLN A 1 120 ? 10.292 11.691 9.254 1.00 61.38 120 GLN A CA 1
ATOM 967 C C . GLN A 1 120 ? 9.550 12.650 8.299 1.00 61.38 120 GLN A C 1
ATOM 969 O O . GLN A 1 120 ? 9.064 13.685 8.753 1.00 61.38 120 GLN A O 1
ATOM 974 N N . ALA A 1 121 ? 9.478 12.363 6.994 1.00 63.94 121 ALA A N 1
ATOM 975 C CA . ALA A 1 121 ? 8.762 13.206 6.038 1.00 63.94 121 ALA A CA 1
ATOM 976 C C . ALA A 1 121 ? 8.367 12.448 4.765 1.00 63.94 121 ALA A C 1
ATOM 978 O O . ALA A 1 121 ? 9.190 11.764 4.149 1.00 63.94 121 ALA A O 1
ATOM 979 N N . TYR A 1 122 ? 7.126 12.655 4.325 1.00 65.25 122 TYR A N 1
ATOM 980 C CA . TYR A 1 122 ? 6.661 12.222 3.016 1.00 65.25 122 TYR A CA 1
ATOM 981 C C . TYR A 1 122 ? 7.020 13.225 1.927 1.00 65.25 122 TYR A C 1
ATOM 983 O O . TYR A 1 122 ? 6.817 14.426 2.074 1.00 65.25 122 TYR A O 1
ATOM 991 N N . THR A 1 123 ? 7.498 12.709 0.799 1.00 69.81 123 THR A N 1
ATOM 992 C CA . THR A 1 123 ? 7.341 13.392 -0.488 1.00 69.81 123 THR A CA 1
ATOM 993 C C . THR A 1 123 ? 6.000 12.952 -1.059 1.00 69.81 123 THR A C 1
ATOM 995 O O . THR A 1 123 ? 5.767 11.743 -1.132 1.00 69.81 123 THR A O 1
ATOM 998 N N . ALA A 1 124 ? 5.129 13.885 -1.453 1.00 72.88 124 ALA A N 1
ATOM 999 C CA . ALA A 1 124 ? 3.886 13.536 -2.128 1.00 72.88 124 ALA A CA 1
ATOM 1000 C C . ALA A 1 124 ? 4.204 12.803 -3.431 1.00 72.88 124 ALA A C 1
ATOM 1002 O O . ALA A 1 124 ? 4.915 13.303 -4.310 1.00 72.88 124 ALA A O 1
ATOM 1003 N N . ILE A 1 125 ? 3.677 11.590 -3.545 1.00 81.88 125 ILE A N 1
ATOM 1004 C CA . ILE A 1 125 ? 3.763 10.778 -4.748 1.00 81.88 125 ILE A CA 1
ATOM 1005 C C . ILE A 1 125 ? 2.333 10.524 -5.178 1.00 81.88 125 ILE A C 1
ATOM 1007 O O . ILE A 1 125 ? 1.608 9.804 -4.498 1.00 81.88 125 ILE A O 1
ATOM 1011 N N . SER A 1 126 ? 1.970 11.093 -6.327 1.00 86.69 126 SER A N 1
ATOM 1012 C CA . SER A 1 126 ? 0.630 10.941 -6.878 1.00 86.69 126 SER A CA 1
ATOM 1013 C C . SER A 1 126 ? 0.311 9.467 -7.103 1.00 86.69 126 SER A C 1
ATOM 1015 O O . SER A 1 126 ? 0.903 8.810 -7.963 1.00 86.69 126 SER A O 1
ATOM 1017 N N . ALA A 1 127 ? -0.620 8.969 -6.299 1.00 92.06 127 ALA A N 1
ATOM 1018 C CA . ALA A 1 127 ? -1.134 7.615 -6.323 1.00 92.06 127 ALA A CA 1
ATOM 1019 C C . ALA A 1 127 ? -2.571 7.625 -5.805 1.00 92.06 127 ALA A C 1
ATOM 1021 O O . ALA A 1 127 ? -2.969 8.482 -5.019 1.00 92.06 127 ALA A O 1
ATOM 1022 N N . ARG A 1 128 ? -3.364 6.651 -6.245 1.00 94.75 128 ARG A N 1
ATOM 1023 C CA . ARG A 1 128 ? -4.751 6.517 -5.795 1.00 94.75 128 ARG A CA 1
ATOM 1024 C C . ARG A 1 128 ? -4.837 6.009 -4.355 1.00 94.75 128 ARG A C 1
ATOM 1026 O O . ARG A 1 128 ? -5.788 6.351 -3.649 1.00 94.75 128 ARG A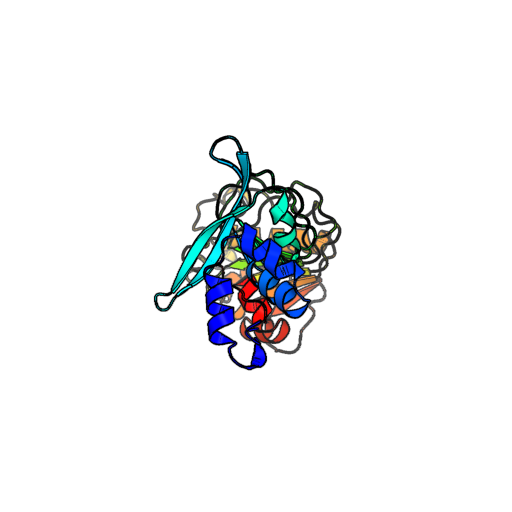 O 1
ATOM 1033 N N . GLN A 1 129 ? -3.872 5.198 -3.943 1.00 95.44 129 GLN A N 1
ATOM 1034 C CA . GLN A 1 129 ? -3.840 4.519 -2.661 1.00 95.44 129 GLN A CA 1
ATOM 1035 C C . GLN A 1 129 ? -2.475 4.651 -1.993 1.00 95.44 129 GLN A C 1
ATOM 1037 O O . GLN A 1 129 ? -1.431 4.504 -2.634 1.00 95.44 129 GLN A O 1
ATOM 1042 N N . ILE A 1 130 ? -2.502 4.873 -0.683 1.00 93.50 130 ILE A N 1
ATOM 1043 C CA . ILE A 1 130 ? -1.334 4.794 0.189 1.00 93.50 130 ILE A CA 1
ATOM 1044 C C . ILE A 1 130 ? -1.534 3.625 1.150 1.00 93.50 130 ILE A C 1
ATOM 1046 O O . ILE A 1 130 ? -2.613 3.473 1.721 1.00 93.50 130 ILE A O 1
ATOM 1050 N N . VAL A 1 131 ? -0.493 2.816 1.329 1.00 93.31 131 VAL A N 1
ATOM 1051 C CA . VAL A 1 131 ? -0.440 1.755 2.338 1.00 93.31 131 VAL A CA 1
ATOM 1052 C C . VAL A 1 131 ? 0.771 1.990 3.235 1.00 93.31 131 VAL A C 1
ATOM 1054 O O . VAL A 1 131 ? 1.887 2.159 2.745 1.00 93.31 131 VAL A O 1
ATOM 1057 N N . CYS A 1 132 ? 0.574 1.982 4.544 1.00 90.44 132 CYS A N 1
ATOM 1058 C CA . CYS A 1 132 ? 1.636 2.162 5.525 1.00 90.44 132 CYS A CA 1
ATOM 1059 C C . CYS A 1 132 ? 1.742 0.924 6.412 1.00 90.44 132 CYS A C 1
ATOM 1061 O O . CYS A 1 132 ? 0.736 0.493 6.973 1.00 90.44 132 CYS A O 1
ATOM 1063 N N . ALA A 1 133 ? 2.951 0.389 6.570 1.00 88.69 133 ALA A N 1
ATOM 1064 C CA . ALA A 1 133 ? 3.240 -0.623 7.579 1.00 88.69 133 ALA A CA 1
ATOM 1065 C C . ALA A 1 133 ? 3.426 0.065 8.935 1.00 88.69 133 ALA A C 1
ATOM 1067 O O . ALA A 1 133 ? 4.402 0.778 9.128 1.00 88.69 133 ALA A O 1
ATOM 1068 N N . GLY A 1 134 ? 2.476 -0.101 9.850 1.00 77.62 134 GLY A N 1
ATOM 1069 C CA . GLY A 1 134 ? 2.598 0.225 11.271 1.00 77.62 134 GLY A CA 1
ATOM 1070 C C . GLY A 1 134 ? 2.738 1.706 11.615 1.00 77.62 134 GLY A C 1
ATOM 1071 O O . GLY A 1 134 ? 2.970 2.029 12.765 1.00 77.62 134 GLY A O 1
ATOM 1072 N N . HIS A 1 135 ? 2.623 2.641 10.677 1.00 75.06 135 HIS A N 1
ATOM 1073 C CA . HIS A 1 135 ? 2.956 4.035 10.970 1.00 75.06 135 HIS A CA 1
ATOM 1074 C C . HIS A 1 135 ? 2.042 5.022 10.260 1.00 75.06 135 HIS A C 1
ATOM 1076 O O . HIS A 1 135 ? 1.667 4.836 9.100 1.00 75.06 135 HIS A O 1
ATOM 1082 N N . ILE A 1 136 ? 1.722 6.108 10.965 1.00 68.19 136 ILE A N 1
ATOM 1083 C CA . ILE A 1 136 ? 0.926 7.213 10.436 1.00 68.19 136 ILE A CA 1
ATOM 1084 C C . ILE A 1 136 ? 1.740 8.468 10.578 1.00 68.19 136 ILE A C 1
ATOM 1086 O O . ILE A 1 136 ? 2.032 8.930 11.682 1.00 68.19 136 ILE A O 1
ATOM 1090 N N . TYR A 1 137 ? 2.097 9.022 9.436 1.00 68.62 137 TYR A N 1
ATOM 1091 C CA . TYR A 1 137 ? 2.946 10.188 9.375 1.00 68.62 137 TYR A CA 1
ATOM 1092 C C . TYR A 1 137 ? 2.104 11.396 9.012 1.00 68.62 137 TYR A C 1
ATOM 1094 O O . TYR A 1 137 ? 1.092 11.259 8.317 1.00 68.62 137 TYR A O 1
ATOM 1102 N N . PRO A 1 138 ? 2.548 12.591 9.418 1.00 65.31 138 PRO A N 1
ATOM 1103 C CA . PRO A 1 138 ? 1.943 13.814 8.940 1.00 65.31 138 PRO A CA 1
ATOM 1104 C C . PRO A 1 138 ? 2.100 13.885 7.418 1.00 65.31 138 PRO A C 1
ATOM 1106 O O . PRO A 1 138 ? 3.211 13.915 6.875 1.00 65.31 138 PRO A O 1
ATOM 1109 N N . ILE A 1 139 ? 0.970 13.901 6.714 1.00 67.06 139 ILE A N 1
ATOM 1110 C CA . ILE A 1 139 ? 0.947 14.071 5.264 1.00 67.06 139 ILE A CA 1
ATOM 1111 C C . ILE A 1 139 ? 1.012 15.571 5.004 1.00 67.06 139 ILE A C 1
ATOM 1113 O O . ILE A 1 139 ? 0.008 16.264 4.877 1.00 67.06 139 ILE A O 1
ATOM 1117 N N . MET A 1 140 ? 2.246 16.075 4.997 1.00 63.84 140 MET A N 1
ATOM 1118 C CA . MET A 1 140 ? 2.551 17.508 4.938 1.00 63.84 140 MET A CA 1
ATOM 1119 C C . MET A 1 140 ? 2.276 18.131 3.564 1.00 63.84 140 MET A C 1
ATOM 1121 O O . MET A 1 140 ? 2.183 19.352 3.440 1.00 63.84 140 MET A O 1
ATOM 1125 N N . GLU A 1 141 ? 2.188 17.310 2.519 1.00 70.94 141 GLU A N 1
ATOM 1126 C CA . GLU A 1 141 ? 2.004 17.758 1.143 1.00 70.94 141 GLU A CA 1
ATOM 1127 C C . GLU A 1 141 ? 0.612 17.372 0.633 1.00 70.94 141 GLU A C 1
ATOM 1129 O O . GLU A 1 141 ? 0.156 16.243 0.796 1.00 70.94 141 GLU A O 1
ATOM 1134 N N . PHE A 1 142 ? -0.069 18.336 0.011 1.00 67.00 142 PHE A N 1
ATOM 1135 C CA . PHE A 1 142 ? -1.402 18.143 -0.549 1.00 67.00 142 PHE A CA 1
ATOM 1136 C C . PHE A 1 142 ? -1.360 17.182 -1.736 1.00 67.00 142 PHE A C 1
ATOM 1138 O O . PHE A 1 142 ? -0.760 17.507 -2.765 1.00 67.00 142 PHE A O 1
ATOM 1145 N N . ASP A 1 143 ? -2.072 16.063 -1.633 1.00 78.88 143 ASP A N 1
ATOM 1146 C CA . ASP A 1 143 ? -2.260 15.140 -2.747 1.00 78.88 143 ASP A CA 1
ATOM 1147 C C . ASP A 1 143 ? -3.751 14.823 -2.951 1.00 78.88 143 ASP A C 1
ATOM 1149 O O . ASP A 1 143 ? -4.319 13.967 -2.268 1.00 78.88 143 ASP A O 1
ATOM 1153 N N . PRO A 1 144 ? -4.422 15.496 -3.904 1.00 82.06 144 PRO A N 1
ATOM 1154 C CA . PRO A 1 144 ? -5.830 15.244 -4.193 1.00 82.06 144 PRO A CA 1
ATOM 1155 C C . PRO A 1 144 ? -6.059 13.930 -4.961 1.00 82.06 144 PRO A C 1
ATOM 1157 O O . PRO A 1 144 ? -7.192 13.626 -5.327 1.00 82.06 144 PRO A O 1
ATOM 1160 N N . THR A 1 145 ? -5.012 13.171 -5.294 1.00 89.44 145 THR A N 1
ATOM 1161 C CA . THR A 1 145 ? -5.158 11.908 -6.031 1.00 89.44 145 THR A CA 1
ATOM 1162 C C . THR A 1 145 ? -5.399 10.715 -5.116 1.00 89.44 145 THR A C 1
ATOM 1164 O O . THR A 1 145 ? -6.030 9.746 -5.549 1.00 89.44 145 THR A O 1
ATOM 1167 N N . VAL A 1 146 ? -4.996 10.825 -3.849 1.00 92.94 146 VAL A N 1
ATOM 1168 C CA . VAL A 1 146 ? -5.169 9.779 -2.843 1.00 92.94 146 VAL A CA 1
ATOM 1169 C C . VAL A 1 146 ? -6.633 9.709 -2.427 1.00 92.94 146 VAL A C 1
ATOM 1171 O O . VAL A 1 146 ? -7.185 10.641 -1.846 1.00 92.94 146 VAL A O 1
ATOM 1174 N N . LYS A 1 147 ? -7.253 8.569 -2.721 1.00 95.94 147 LYS A N 1
ATOM 1175 C CA . LYS A 1 147 ? -8.637 8.246 -2.361 1.00 95.94 147 LYS A CA 1
ATOM 1176 C C . LYS A 1 147 ? -8.727 7.245 -1.221 1.00 95.94 147 LYS A C 1
ATOM 1178 O O . LYS A 1 147 ? -9.761 7.179 -0.566 1.00 95.94 147 LYS A O 1
ATOM 1183 N N . ARG A 1 148 ? -7.675 6.457 -1.001 1.00 96.38 148 ARG A N 1
ATOM 1184 C CA . ARG A 1 148 ? -7.657 5.386 -0.005 1.00 96.38 148 ARG A CA 1
ATOM 1185 C C . ARG A 1 148 ? -6.350 5.400 0.775 1.00 96.38 148 ARG A C 1
ATOM 1187 O O . ARG A 1 148 ? -5.278 5.413 0.172 1.00 96.38 148 ARG A O 1
ATOM 1194 N N . LEU A 1 149 ? -6.453 5.383 2.098 1.00 94.75 149 LEU A N 1
ATOM 1195 C CA . LEU A 1 149 ? -5.324 5.236 3.010 1.00 94.75 149 LEU A CA 1
ATOM 1196 C C . LEU A 1 149 ? -5.512 3.957 3.821 1.00 94.75 149 LEU A C 1
ATOM 1198 O O . LEU A 1 149 ? -6.544 3.784 4.460 1.00 94.75 149 LEU A O 1
ATOM 1202 N N . VAL A 1 150 ? -4.516 3.079 3.798 1.00 95.19 150 VAL A N 1
ATOM 1203 C CA . VAL A 1 150 ? -4.492 1.834 4.565 1.00 95.19 150 VAL A CA 1
ATOM 1204 C C . VAL A 1 150 ? -3.314 1.877 5.518 1.00 95.19 150 VAL A C 1
ATOM 1206 O O . VAL A 1 150 ? -2.187 2.137 5.102 1.00 95.19 150 VAL A O 1
ATOM 1209 N N . ILE A 1 151 ? -3.562 1.612 6.791 1.00 92.56 151 ILE A N 1
ATOM 1210 C CA . ILE A 1 151 ? -2.525 1.493 7.808 1.00 92.56 151 ILE A CA 1
ATOM 1211 C C . ILE A 1 151 ? -2.616 0.080 8.360 1.00 92.56 151 ILE A C 1
ATOM 1213 O O . ILE A 1 151 ? -3.577 -0.269 9.043 1.00 92.56 151 ILE A O 1
ATOM 1217 N N . HIS A 1 152 ? -1.638 -0.740 7.996 1.00 92.75 152 HIS A N 1
ATOM 1218 C CA . HIS A 1 152 ? -1.564 -2.151 8.352 1.00 92.75 152 HIS A CA 1
ATOM 1219 C C . HIS A 1 152 ? -0.631 -2.347 9.537 1.00 92.75 152 HIS A C 1
ATOM 1221 O O . HIS A 1 152 ? 0.518 -1.933 9.501 1.00 92.75 152 HIS A O 1
ATOM 1227 N N . SER A 1 153 ? -1.118 -2.999 10.580 1.00 89.50 153 SER A N 1
ATOM 1228 C CA . SER A 1 153 ? -0.363 -3.424 11.748 1.00 89.50 153 SER A CA 1
ATOM 1229 C C . SER A 1 153 ? -0.423 -4.951 11.802 1.00 89.50 153 SER A C 1
ATOM 1231 O O . SER A 1 153 ? -1.477 -5.524 12.082 1.00 89.50 153 SER A O 1
ATOM 1233 N N . GLY A 1 154 ? 0.683 -5.609 11.439 1.00 80.31 154 GLY A N 1
ATOM 1234 C CA . GLY A 1 154 ? 0.701 -7.051 11.164 1.00 80.31 154 GLY A CA 1
ATOM 1235 C C . GLY A 1 154 ? 1.758 -7.880 11.892 1.00 80.31 154 GLY A C 1
ATOM 1236 O O . GLY A 1 154 ? 1.938 -9.041 11.534 1.00 80.31 154 GLY A O 1
ATOM 1237 N N . GLY A 1 155 ? 2.470 -7.347 12.892 1.00 67.69 155 GLY A N 1
ATOM 1238 C CA . GLY A 1 155 ? 3.507 -8.130 13.568 1.00 67.69 155 GLY A CA 1
ATOM 1239 C C . GLY A 1 155 ? 4.059 -7.561 14.875 1.00 67.69 155 GLY A C 1
ATOM 1240 O O . GLY A 1 155 ? 3.890 -6.391 15.205 1.00 67.69 155 GLY A O 1
ATOM 1241 N N . SER A 1 156 ? 4.787 -8.416 15.605 1.00 51.94 156 SER A N 1
ATOM 1242 C CA . SER A 1 156 ? 5.320 -8.189 16.963 1.00 51.94 156 SER A CA 1
ATOM 1243 C C . SER A 1 156 ? 6.379 -7.082 17.099 1.00 51.94 156 SER A C 1
ATOM 1245 O O . SER A 1 156 ? 6.847 -6.827 18.207 1.00 51.94 156 SER A O 1
ATOM 1247 N N . SER A 1 157 ? 6.825 -6.484 15.992 1.00 53.56 157 SER A N 1
ATOM 1248 C CA . SER A 1 157 ? 7.763 -5.349 15.960 1.00 53.56 157 SER A CA 1
ATOM 1249 C C . SER A 1 157 ? 7.139 -4.063 15.426 1.00 53.56 157 SER A C 1
ATOM 1251 O O . SER A 1 157 ? 7.787 -3.017 15.468 1.00 53.56 157 SER A O 1
ATOM 1253 N N . ASP A 1 158 ? 5.910 -4.141 14.915 1.00 56.75 158 ASP A N 1
ATOM 1254 C CA . ASP A 1 158 ? 5.275 -3.070 14.155 1.00 56.75 158 ASP A CA 1
ATOM 1255 C C . ASP A 1 158 ? 4.369 -2.299 15.099 1.00 56.75 158 ASP A C 1
ATOM 1257 O O . ASP A 1 158 ? 3.143 -2.402 15.112 1.00 56.75 158 ASP A O 1
ATOM 1261 N N . TYR A 1 159 ? 5.026 -1.562 15.974 1.00 61.94 159 TYR A N 1
ATOM 1262 C CA . TYR A 1 159 ? 4.370 -0.604 16.830 1.00 61.94 159 TYR A CA 1
ATOM 1263 C C . TYR A 1 159 ? 3.668 0.452 15.974 1.00 61.94 159 TYR A C 1
ATOM 1265 O O . TYR A 1 159 ? 4.285 1.086 15.118 1.00 61.94 159 TYR A O 1
ATOM 1273 N N . PHE A 1 160 ? 2.388 0.663 16.244 1.00 60.22 160 PHE A N 1
ATOM 1274 C CA . PHE A 1 160 ? 1.611 1.714 15.611 1.00 60.22 160 PHE A CA 1
ATOM 1275 C C . PHE A 1 160 ? 2.018 3.069 16.200 1.00 60.22 160 PHE A C 1
ATOM 1277 O O . PHE A 1 160 ? 1.555 3.442 17.278 1.00 60.22 160 PHE A O 1
ATOM 1284 N N . TYR A 1 161 ? 2.923 3.781 15.523 1.00 63.66 161 TYR A N 1
ATOM 1285 C CA . TYR A 1 161 ? 3.410 5.080 15.989 1.00 63.66 161 TYR A CA 1
ATOM 1286 C C . TYR A 1 161 ? 2.882 6.244 15.159 1.00 63.66 161 TYR A C 1
ATOM 1288 O O . TYR A 1 161 ? 2.857 6.202 13.924 1.00 63.66 161 TYR A O 1
ATOM 1296 N N . SER A 1 162 ? 2.606 7.348 15.851 1.00 58.66 162 SER A N 1
ATOM 1297 C CA . SER A 1 162 ? 2.646 8.678 15.263 1.00 58.66 162 SER A CA 1
ATOM 1298 C C . SER A 1 162 ? 3.572 9.583 16.078 1.00 58.66 162 SER A C 1
ATOM 1300 O O . SER A 1 162 ? 3.355 9.817 17.260 1.00 58.66 162 SER A O 1
ATOM 1302 N N . ASN A 1 163 ? 4.638 10.101 15.459 1.00 56.81 163 ASN A N 1
ATOM 1303 C CA . ASN A 1 163 ? 5.568 11.039 16.112 1.00 56.81 163 ASN A CA 1
ATOM 1304 C C . ASN A 1 163 ? 4.941 12.435 16.350 1.00 56.81 163 ASN A C 1
ATOM 1306 O O . ASN A 1 163 ? 5.563 13.313 16.950 1.00 56.81 163 ASN A O 1
ATOM 1310 N N . THR A 1 164 ? 3.721 12.654 15.857 1.00 62.66 164 THR A N 1
ATOM 1311 C CA . THR A 1 164 ? 2.936 13.891 15.929 1.00 62.66 164 THR A CA 1
ATOM 1312 C C . THR A 1 164 ? 1.451 13.535 15.936 1.00 62.66 164 THR A C 1
ATOM 1314 O O . THR A 1 164 ? 1.104 12.425 15.568 1.00 62.66 164 THR A O 1
ATOM 1317 N N . TYR A 1 165 ? 0.558 14.468 16.271 1.00 69.62 165 TYR A N 1
ATOM 1318 C CA . TYR A 1 165 ? -0.870 14.252 16.015 1.00 69.62 165 TYR A CA 1
ATOM 1319 C C . TYR A 1 165 ? -1.091 13.930 14.523 1.00 69.62 165 TYR A C 1
ATOM 1321 O O . TYR A 1 165 ? -0.538 14.639 13.672 1.00 69.62 165 TYR A O 1
ATOM 1329 N N . PRO A 1 166 ? -1.832 12.861 14.193 1.00 74.56 166 PRO A N 1
ATOM 1330 C CA . PRO A 1 166 ? -2.031 12.419 12.821 1.00 74.56 166 PRO A CA 1
ATOM 1331 C C . PRO A 1 166 ? -2.856 13.464 12.066 1.00 74.56 166 PRO A C 1
ATOM 1333 O O . PRO A 1 166 ? -4.058 13.603 12.273 1.00 74.56 166 PRO A O 1
ATOM 1336 N N . ASP A 1 167 ? -2.196 14.216 11.187 1.00 81.69 167 ASP A N 1
ATOM 1337 C CA . ASP A 1 167 ? -2.833 15.233 10.354 1.00 81.69 167 ASP A CA 1
ATOM 1338 C C . ASP A 1 167 ? -3.024 14.704 8.926 1.00 81.69 167 ASP A C 1
ATOM 1340 O O . ASP A 1 167 ? -2.063 14.499 8.176 1.00 81.69 167 ASP A O 1
ATOM 1344 N N . LEU A 1 168 ? -4.290 14.477 8.565 1.00 87.44 168 LEU A N 1
ATOM 1345 C CA . LEU A 1 168 ? -4.711 14.027 7.238 1.00 87.44 168 LEU A CA 1
ATOM 1346 C C . LEU A 1 168 ? -5.230 15.177 6.358 1.00 87.44 168 LEU A C 1
ATOM 1348 O O . LEU A 1 168 ? -5.784 14.915 5.292 1.00 87.44 168 LEU A O 1
ATOM 1352 N N . CYS A 1 169 ? -5.050 16.447 6.746 1.00 86.31 169 CYS A N 1
ATOM 1353 C CA . CYS A 1 169 ? -5.578 17.594 5.996 1.00 86.31 169 CYS A CA 1
ATOM 1354 C C . CYS A 1 169 ? -5.009 17.729 4.571 1.00 86.31 169 CYS A C 1
ATOM 1356 O O . CYS A 1 169 ? -5.639 18.339 3.702 1.00 86.31 169 CYS A O 1
ATOM 1358 N N . GLY A 1 170 ? -3.840 17.133 4.303 1.00 84.25 170 GLY A N 1
ATOM 1359 C CA . GLY A 1 170 ? -3.257 17.039 2.963 1.00 84.25 170 GLY A CA 1
ATOM 1360 C C . GLY A 1 170 ? -4.051 16.134 2.009 1.00 84.25 170 GLY A C 1
ATOM 1361 O O . GLY A 1 170 ? -4.004 16.330 0.791 1.00 84.25 170 GLY A O 1
ATOM 1362 N N . LEU A 1 171 ? -4.834 15.187 2.539 1.00 89.62 171 LEU A N 1
ATOM 1363 C CA . LEU A 1 171 ? -5.592 14.190 1.778 1.00 89.62 171 LEU A CA 1
ATOM 1364 C C . LEU A 1 171 ? -7.030 14.643 1.481 1.00 89.62 171 LEU A C 1
ATOM 1366 O O . LEU A 1 171 ? -8.006 13.970 1.794 1.00 89.62 171 LEU A O 1
ATOM 1370 N N . THR A 1 172 ? -7.171 15.787 0.816 1.00 89.56 172 THR A N 1
ATOM 1371 C CA . THR A 1 172 ? -8.476 16.438 0.556 1.00 89.56 172 THR A CA 1
ATOM 1372 C C . THR A 1 172 ? -9.483 15.631 -0.280 1.00 89.56 172 THR A C 1
ATOM 1374 O O . THR A 1 172 ? -10.628 16.051 -0.435 1.00 89.56 172 THR A O 1
ATOM 1377 N N . SER A 1 173 ? -9.061 14.517 -0.884 1.00 93.50 173 SER A N 1
ATOM 1378 C CA . SER A 1 173 ? -9.909 13.617 -1.682 1.00 93.50 173 SER A CA 1
ATOM 1379 C C . SER A 1 173 ? -10.000 12.209 -1.090 1.00 93.50 173 SER A C 1
ATOM 1381 O O . SER A 1 173 ? -10.389 11.281 -1.799 1.00 93.50 173 SER A O 1
ATOM 1383 N N . LEU A 1 174 ? -9.643 12.049 0.190 1.00 94.56 174 LEU A N 1
ATOM 1384 C CA . LEU A 1 174 ? -9.724 10.779 0.899 1.00 94.56 174 LEU A CA 1
ATOM 1385 C C . LEU A 1 174 ? -11.183 10.318 0.992 1.00 94.56 174 LEU A C 1
ATOM 1387 O O . LEU A 1 174 ? -12.017 10.956 1.626 1.00 94.56 174 LEU A O 1
ATOM 1391 N N . GLU A 1 175 ? -11.487 9.195 0.350 1.00 95.94 175 GLU A N 1
ATOM 1392 C CA . GLU A 1 175 ? -12.808 8.562 0.364 1.00 95.94 175 GLU A CA 1
ATOM 1393 C C . GLU A 1 175 ? -12.878 7.474 1.445 1.00 95.94 175 GLU A C 1
ATOM 1395 O O . GLU A 1 175 ? -13.939 7.245 2.027 1.00 95.94 175 GLU A O 1
ATOM 1400 N N . GLU A 1 176 ? -11.755 6.806 1.725 1.00 96.31 176 GLU A N 1
ATOM 1401 C CA . GLU A 1 176 ? -11.704 5.661 2.630 1.00 96.31 176 GLU A CA 1
ATOM 1402 C C . GLU A 1 176 ? -10.395 5.592 3.427 1.00 96.31 176 GLU A C 1
ATOM 1404 O O . GLU A 1 176 ? -9.300 5.729 2.878 1.00 96.31 176 GLU A O 1
ATOM 1409 N N . LEU A 1 177 ? -10.524 5.342 4.727 1.00 95.56 177 LEU A N 1
ATOM 1410 C CA . LEU A 1 177 ? -9.439 5.110 5.672 1.00 95.56 177 LEU A CA 1
ATOM 1411 C C . LEU A 1 177 ? -9.600 3.712 6.267 1.00 95.56 177 LEU A C 1
ATOM 1413 O O . LEU A 1 177 ? -10.641 3.409 6.845 1.00 95.56 177 LEU A O 1
ATOM 1417 N N . VAL A 1 178 ? -8.575 2.876 6.159 1.00 95.94 178 VAL A N 1
ATOM 1418 C CA . VAL A 1 178 ? -8.559 1.522 6.711 1.00 95.94 178 VAL A CA 1
ATOM 1419 C C . VAL A 1 178 ? -7.470 1.419 7.768 1.00 95.94 178 VAL A C 1
ATOM 1421 O O . VAL A 1 178 ? -6.298 1.652 7.482 1.00 95.94 178 VAL A O 1
ATOM 1424 N N . LEU A 1 179 ? -7.858 1.026 8.977 1.00 94.25 179 LEU A N 1
ATOM 1425 C CA . LEU A 1 179 ? -6.955 0.623 10.049 1.00 94.25 179 LEU A CA 1
ATOM 1426 C C . LEU A 1 179 ? -7.046 -0.893 10.176 1.00 94.25 179 LEU A C 1
ATOM 1428 O O . LEU A 1 179 ? -8.085 -1.414 10.581 1.00 94.25 179 LEU A O 1
ATOM 1432 N N . LEU A 1 180 ? -5.990 -1.590 9.769 1.00 94.62 180 LEU A N 1
ATOM 1433 C CA . LEU A 1 180 ? -5.963 -3.041 9.650 1.00 94.62 180 LEU A CA 1
ATOM 1434 C C . LEU A 1 180 ? -5.031 -3.654 10.690 1.00 94.62 180 LEU A C 1
ATOM 1436 O O . LEU A 1 180 ? -3.820 -3.513 10.579 1.00 94.62 180 LEU A O 1
ATOM 1440 N N . PHE A 1 181 ? -5.598 -4.376 11.652 1.00 92.75 181 PHE A N 1
ATOM 1441 C CA . PHE A 1 181 ? -4.865 -5.107 12.684 1.00 92.75 181 PHE A CA 1
ATOM 1442 C C . PHE A 1 181 ? -4.915 -6.605 12.370 1.00 92.75 181 PHE A C 1
ATOM 1444 O O . PHE A 1 181 ? -5.922 -7.261 12.611 1.00 92.75 181 PHE A O 1
ATOM 1451 N N . GLU A 1 182 ? -3.860 -7.149 11.766 1.00 90.81 182 GLU A N 1
ATOM 1452 C CA . GLU A 1 182 ? -3.825 -8.571 11.383 1.00 90.81 182 GLU A CA 1
ATOM 1453 C C . GLU A 1 182 ? -3.512 -9.491 12.574 1.00 90.81 182 GLU A C 1
ATOM 1455 O O . GLU A 1 182 ? -3.941 -10.644 12.585 1.00 90.81 182 GLU A O 1
ATOM 1460 N N . ASP A 1 183 ? -2.820 -8.970 13.589 1.00 87.75 183 ASP A N 1
ATOM 1461 C CA . ASP A 1 183 ? -2.495 -9.679 14.829 1.00 87.75 183 ASP A CA 1
ATOM 1462 C C . ASP A 1 183 ? -2.828 -8.817 16.059 1.00 87.75 183 ASP A C 1
ATOM 1464 O O . ASP A 1 183 ? -3.037 -7.600 15.955 1.00 87.75 183 ASP A O 1
ATOM 1468 N N . VAL A 1 184 ? -2.880 -9.436 17.242 1.00 79.62 184 VAL A N 1
ATOM 1469 C CA . VAL A 1 184 ? -2.966 -8.683 18.496 1.00 79.62 184 VAL A CA 1
ATOM 1470 C C . VAL A 1 184 ? -1.641 -7.967 18.703 1.00 79.62 184 VAL A C 1
ATOM 1472 O O . VAL A 1 184 ? -0.575 -8.576 18.755 1.00 79.62 184 VAL A O 1
ATOM 1475 N N . LEU A 1 185 ? -1.707 -6.648 18.851 1.00 78.19 185 LEU A N 1
ATOM 1476 C CA . LEU A 1 185 ? -0.549 -5.880 19.278 1.00 78.19 185 LEU A CA 1
ATOM 1477 C C . LEU A 1 185 ? -0.143 -6.359 20.671 1.00 78.19 185 LEU A C 1
ATOM 1479 O O . LEU A 1 185 ? -0.973 -6.370 21.575 1.00 78.19 185 LEU A O 1
ATOM 1483 N N . SER A 1 186 ? 1.121 -6.736 20.856 1.00 78.00 186 SER A N 1
ATOM 1484 C CA . SER A 1 186 ? 1.621 -7.304 22.119 1.00 78.00 186 SER A CA 1
ATOM 1485 C C . SER A 1 186 ? 1.321 -6.417 23.333 1.00 78.00 186 SER A C 1
ATOM 1487 O O . SER A 1 186 ? 1.007 -6.918 24.407 1.00 78.00 186 SER A O 1
ATOM 1489 N N . CYS A 1 187 ? 1.325 -5.092 23.158 1.00 73.88 187 CYS A N 1
ATOM 1490 C CA . CYS A 1 187 ? 0.949 -4.141 24.204 1.00 73.88 187 CYS A CA 1
ATOM 1491 C C . CYS A 1 187 ? -0.544 -4.211 24.596 1.00 73.88 187 CYS A C 1
ATOM 1493 O O . CYS A 1 187 ? -0.901 -3.854 25.715 1.00 73.88 187 CYS A O 1
ATOM 1495 N N . LEU A 1 188 ? -1.425 -4.700 23.718 1.00 80.75 188 LEU A N 1
ATOM 1496 C CA . LEU A 1 188 ? -2.850 -4.905 23.997 1.00 80.75 188 LEU A CA 1
ATOM 1497 C C . LEU A 1 188 ? -3.158 -6.283 24.606 1.00 80.75 188 LEU A C 1
ATOM 1499 O O . LEU A 1 188 ? -4.247 -6.454 25.155 1.00 80.75 188 LEU A O 1
ATOM 1503 N N . GLU A 1 189 ? -2.252 -7.264 24.520 1.00 81.12 189 GLU A N 1
ATOM 1504 C CA . GLU A 1 189 ? -2.490 -8.620 25.046 1.00 81.12 189 GLU A CA 1
ATOM 1505 C C . GLU A 1 189 ? -2.697 -8.604 26.565 1.00 81.12 189 GLU A C 1
ATOM 1507 O O . GLU A 1 189 ? -3.700 -9.124 27.063 1.00 81.12 189 GLU A O 1
ATOM 1512 N N . ASP A 1 190 ? -1.792 -7.932 27.276 1.00 77.50 190 ASP A N 1
ATOM 1513 C CA . ASP A 1 190 ? -1.779 -7.838 28.739 1.00 77.50 190 ASP A CA 1
ATOM 1514 C C . ASP A 1 190 ? -2.544 -6.612 29.273 1.00 77.50 190 ASP A C 1
ATOM 1516 O O . ASP A 1 190 ? -2.467 -6.292 30.456 1.00 77.50 190 ASP A O 1
ATOM 1520 N N . PHE A 1 191 ? -3.291 -5.903 28.420 1.00 76.62 191 PHE A N 1
ATOM 1521 C CA . PHE A 1 191 ? -4.025 -4.707 28.829 1.00 76.62 191 PHE A CA 1
ATOM 1522 C C . PHE A 1 191 ? -5.241 -5.069 29.697 1.00 76.62 191 PHE A C 1
ATOM 1524 O O . PHE A 1 191 ? -6.301 -5.421 29.172 1.00 76.62 191 PHE A O 1
ATOM 1531 N N . ASP A 1 192 ? -5.098 -4.984 31.021 1.00 77.38 192 ASP A N 1
ATOM 1532 C CA . ASP A 1 192 ? -6.115 -5.372 32.008 1.00 77.38 192 ASP A CA 1
ATOM 1533 C C . ASP A 1 192 ? -6.621 -4.221 32.896 1.00 77.38 192 ASP A C 1
ATOM 1535 O O . ASP A 1 192 ? -7.356 -4.463 33.856 1.00 77.38 192 ASP A O 1
ATOM 1539 N N . TYR A 1 193 ? -6.298 -2.974 32.537 1.00 73.25 193 TYR A N 1
ATOM 1540 C CA . TYR A 1 193 ? -6.726 -1.788 33.275 1.00 73.25 193 TYR A CA 1
ATOM 1541 C C . TYR A 1 193 ? -8.253 -1.673 33.355 1.00 73.25 193 TYR A C 1
ATOM 1543 O O . TYR A 1 193 ? -8.985 -1.750 32.362 1.00 73.25 193 TYR A O 1
ATOM 1551 N N . THR A 1 194 ? -8.736 -1.435 34.567 1.00 73.12 194 THR A N 1
ATOM 1552 C CA . THR A 1 194 ? -10.136 -1.116 34.847 1.00 73.12 194 THR A CA 1
ATOM 1553 C C . THR A 1 194 ? -10.470 0.322 34.435 1.00 73.12 194 THR A C 1
ATOM 1555 O O . THR A 1 194 ? -9.593 1.176 34.362 1.00 73.12 194 THR A O 1
ATOM 1558 N N . GLU A 1 195 ? -11.753 0.628 34.194 1.00 69.81 195 GLU A N 1
ATOM 1559 C CA . GLU A 1 195 ? -12.187 2.006 33.878 1.00 69.81 195 GLU A CA 1
ATOM 1560 C C . GLU A 1 195 ? -11.763 3.023 34.953 1.00 69.81 195 GLU A C 1
ATOM 1562 O O . GLU A 1 195 ? -11.451 4.164 34.622 1.00 69.81 195 GLU A O 1
ATOM 1567 N N . ASP A 1 196 ? -11.717 2.600 36.221 1.00 73.06 196 ASP A N 1
ATOM 1568 C CA . ASP A 1 196 ? -11.272 3.439 37.336 1.00 73.06 196 ASP A CA 1
ATOM 1569 C C . ASP A 1 196 ? -9.768 3.741 37.249 1.00 73.06 196 ASP A C 1
ATOM 1571 O O . ASP A 1 196 ? -9.367 4.884 37.449 1.00 73.06 196 ASP A O 1
ATOM 1575 N N . GLU A 1 197 ? -8.941 2.751 36.896 1.00 73.19 197 GLU A N 1
ATOM 1576 C CA . GLU A 1 197 ? -7.501 2.953 36.681 1.00 73.19 197 GLU A CA 1
ATOM 1577 C C . GLU A 1 197 ? -7.237 3.817 35.446 1.00 73.19 197 GLU A C 1
ATOM 1579 O O . GLU A 1 197 ? -6.348 4.661 35.477 1.00 73.19 197 GLU A O 1
ATOM 1584 N N . LEU A 1 198 ? -8.039 3.671 34.385 1.00 71.31 198 LEU A N 1
ATOM 1585 C CA . LEU A 1 198 ? -7.942 4.519 33.193 1.00 71.31 198 LEU A CA 1
ATOM 1586 C C . LEU A 1 198 ? -8.252 5.988 33.502 1.00 71.31 198 LEU A C 1
ATOM 1588 O O . LEU A 1 198 ? -7.610 6.873 32.947 1.00 71.31 198 LEU A O 1
ATOM 1592 N N . ALA A 1 199 ? -9.198 6.255 34.406 1.00 71.31 199 ALA A N 1
ATOM 1593 C CA . ALA A 1 199 ? -9.568 7.612 34.804 1.00 71.31 199 ALA A CA 1
ATOM 1594 C C . ALA A 1 199 ? -8.491 8.329 35.642 1.00 71.31 199 ALA A C 1
ATOM 1596 O O . ALA A 1 199 ? -8.558 9.550 35.798 1.00 71.31 199 ALA A O 1
ATOM 1597 N N . GLU A 1 200 ? -7.522 7.594 36.199 1.00 74.44 200 GLU A N 1
ATOM 1598 C CA . GLU A 1 200 ? -6.398 8.172 36.944 1.00 74.44 200 GLU A CA 1
ATOM 1599 C C . GLU A 1 200 ? -5.283 8.698 36.028 1.00 74.44 200 GLU A C 1
ATOM 1601 O O . GLU A 1 200 ? -4.492 9.536 36.468 1.00 74.44 200 GLU A O 1
ATOM 1606 N N . TYR A 1 201 ? -5.236 8.268 34.763 1.00 69.00 201 TYR A N 1
ATOM 1607 C CA . TYR A 1 201 ? -4.275 8.771 33.786 1.00 69.00 201 TYR A CA 1
ATOM 1608 C C . TYR A 1 201 ? -4.793 10.063 33.153 1.00 69.00 201 TYR A C 1
ATOM 1610 O O . TYR A 1 201 ? -5.845 10.086 32.515 1.00 69.00 201 TYR A O 1
ATOM 1618 N N . SER A 1 202 ? -4.046 11.153 33.327 1.00 68.12 202 SER A N 1
ATOM 1619 C CA . SER A 1 202 ? -4.274 12.369 32.551 1.00 68.12 202 SER A CA 1
ATOM 1620 C C . SER A 1 202 ? -3.553 12.279 31.203 1.00 68.12 202 SER A C 1
ATOM 1622 O O . SER A 1 202 ? -2.512 11.629 31.104 1.00 68.12 202 SER A O 1
ATOM 1624 N N . ASP A 1 203 ? -4.058 12.973 30.178 1.00 65.75 203 ASP A N 1
ATOM 1625 C CA . ASP A 1 203 ? -3.390 13.072 28.867 1.00 65.75 203 ASP A CA 1
ATOM 1626 C C . ASP A 1 203 ? -1.938 13.585 28.985 1.00 65.75 203 ASP A C 1
ATOM 1628 O O . ASP A 1 203 ? -1.097 13.301 28.136 1.00 65.75 203 ASP A O 1
ATOM 1632 N N . GLU A 1 204 ? -1.621 14.326 30.055 1.00 66.94 204 GLU A N 1
ATOM 1633 C CA . GLU A 1 204 ? -0.278 14.849 30.333 1.00 66.94 204 GLU A CA 1
ATOM 1634 C C . GLU A 1 204 ? 0.692 13.780 30.877 1.00 66.94 204 GLU A C 1
ATOM 1636 O O . GLU A 1 204 ? 1.908 13.968 30.794 1.00 66.94 204 GLU A O 1
ATOM 1641 N N . ASP A 1 205 ? 0.180 12.660 31.401 1.00 62.72 205 ASP A N 1
ATOM 1642 C CA . ASP A 1 205 ? 0.972 11.568 31.987 1.00 62.72 205 ASP A CA 1
ATOM 1643 C C . ASP A 1 205 ? 1.300 10.451 30.982 1.00 62.72 205 ASP A C 1
ATOM 1645 O O . ASP A 1 205 ? 2.090 9.549 31.285 1.00 62.72 205 ASP A O 1
ATOM 1649 N N . LEU A 1 206 ? 0.732 10.509 29.773 1.00 65.81 206 LEU A N 1
ATOM 1650 C CA . LEU A 1 206 ? 1.041 9.588 28.682 1.00 65.81 206 LEU A CA 1
ATOM 1651 C C . LEU A 1 206 ? 2.420 9.927 28.094 1.00 65.81 206 LEU A C 1
ATOM 1653 O O . LEU A 1 206 ? 2.556 10.603 27.075 1.00 65.81 206 LEU A O 1
ATOM 1657 N N . SER A 1 207 ? 3.473 9.455 28.765 1.00 64.25 207 SER A N 1
ATOM 1658 C CA . SER A 1 207 ? 4.815 9.382 28.182 1.00 64.25 207 SER A CA 1
ATOM 1659 C C . SER A 1 207 ? 4.740 8.576 26.878 1.00 64.25 207 SER A C 1
ATOM 1661 O O . SER A 1 207 ? 4.125 7.507 26.883 1.00 64.25 207 SER A O 1
ATOM 1663 N N . PRO A 1 208 ? 5.398 9.005 25.784 1.00 60.78 208 PRO A N 1
ATOM 1664 C CA . PRO A 1 208 ? 5.511 8.234 24.542 1.00 60.78 208 PRO A CA 1
ATOM 1665 C C . PRO A 1 208 ? 6.419 6.997 24.696 1.00 60.78 208 PRO A C 1
ATOM 1667 O O . PRO A 1 208 ? 7.069 6.570 23.741 1.00 60.78 208 PRO A O 1
ATOM 1670 N N . ASP A 1 209 ? 6.510 6.431 25.902 1.00 63.38 209 ASP A N 1
ATOM 1671 C CA . ASP A 1 209 ? 7.151 5.146 26.104 1.00 63.38 209 ASP A CA 1
ATOM 1672 C C . ASP A 1 209 ? 6.397 4.104 25.274 1.00 63.38 209 ASP A C 1
ATOM 1674 O O . ASP A 1 209 ? 5.187 3.913 25.396 1.00 63.38 209 ASP A O 1
ATOM 1678 N N . LEU A 1 210 ? 7.173 3.459 24.408 1.00 55.72 210 LEU A N 1
ATOM 1679 C CA . LEU A 1 210 ? 6.778 2.644 23.257 1.00 55.72 210 LEU A CA 1
ATOM 1680 C C . LEU A 1 210 ? 5.829 1.473 23.583 1.00 55.72 210 LEU A C 1
ATOM 1682 O O . LEU A 1 210 ? 5.224 0.898 22.683 1.00 55.72 210 LEU A O 1
ATOM 1686 N N . ASP A 1 211 ? 5.672 1.154 24.865 1.00 64.31 211 ASP A N 1
ATOM 1687 C CA . ASP A 1 211 ? 4.875 0.036 25.361 1.00 64.31 211 ASP A CA 1
ATOM 1688 C C . ASP A 1 211 ? 3.575 0.488 26.056 1.00 64.31 211 ASP A C 1
ATOM 1690 O O . ASP A 1 211 ? 2.907 -0.336 26.677 1.00 64.31 211 ASP A O 1
ATOM 1694 N N . CYS A 1 212 ? 3.197 1.775 25.987 1.00 75.06 212 CYS A N 1
ATOM 1695 C CA . CYS A 1 212 ? 1.960 2.267 26.599 1.00 75.06 212 CYS A CA 1
ATOM 1696 C C . CYS A 1 212 ? 0.732 1.965 25.712 1.00 75.06 212 CYS A C 1
ATOM 1698 O O . CYS A 1 212 ? 0.539 2.614 24.678 1.00 75.06 212 CYS A O 1
ATOM 1700 N N . PRO A 1 213 ? -0.166 1.048 26.114 1.00 79.31 213 PRO A N 1
ATOM 1701 C CA . PRO A 1 213 ? -1.316 0.664 25.291 1.00 79.31 213 PRO A CA 1
ATOM 1702 C C . PRO A 1 213 ? -2.339 1.803 25.149 1.00 79.31 213 PRO A C 1
ATOM 1704 O O . PRO A 1 213 ? -3.042 1.899 24.147 1.00 79.31 213 PRO A O 1
ATOM 1707 N N . LEU A 1 214 ? -2.394 2.704 26.135 1.00 79.50 214 LEU A N 1
ATOM 1708 C CA . LEU A 1 214 ? -3.253 3.888 26.109 1.00 79.50 214 LEU A CA 1
ATOM 1709 C C . LEU A 1 214 ? -2.843 4.883 25.030 1.00 79.50 214 LEU A C 1
ATOM 1711 O O . LEU A 1 214 ? -3.700 5.408 24.326 1.00 79.50 214 LEU A O 1
ATOM 1715 N N . TRP A 1 215 ? -1.540 5.110 24.869 1.00 80.25 215 TRP A N 1
ATOM 1716 C CA . TRP A 1 215 ? -1.026 6.008 23.841 1.00 80.25 215 TRP A CA 1
ATOM 1717 C C . TRP A 1 215 ? -1.341 5.490 22.432 1.00 80.25 215 TRP A C 1
ATOM 1719 O O . TRP A 1 215 ? -1.763 6.248 21.559 1.00 80.25 215 TRP A O 1
ATOM 1729 N N . LEU A 1 216 ? -1.218 4.177 22.229 1.00 81.38 216 LEU A N 1
ATOM 1730 C CA . LEU A 1 216 ? -1.638 3.508 21.002 1.00 81.38 216 LEU A CA 1
ATOM 1731 C C . LEU A 1 216 ? -3.127 3.735 20.714 1.00 81.38 216 LEU A C 1
ATOM 1733 O O . LEU A 1 216 ? -3.486 4.155 19.616 1.00 81.38 216 LEU A O 1
ATOM 1737 N N . LEU A 1 217 ? -3.994 3.445 21.688 1.00 85.06 217 LEU A N 1
ATOM 1738 C CA . LEU A 1 217 ? -5.441 3.587 21.524 1.00 85.06 217 LEU A CA 1
ATOM 1739 C C . LEU A 1 217 ? -5.829 5.044 21.260 1.00 85.06 217 LEU A C 1
ATOM 1741 O O . LEU A 1 217 ? -6.636 5.290 20.369 1.00 85.06 217 LEU A O 1
ATOM 1745 N N . SER A 1 218 ? -5.193 5.989 21.955 1.00 82.62 218 SER A N 1
ATOM 1746 C CA . SER A 1 218 ? -5.324 7.428 21.710 1.00 82.62 218 SER A CA 1
ATOM 1747 C C . SER A 1 218 ? -4.889 7.804 20.289 1.00 82.62 218 SER A C 1
ATOM 1749 O O . SER A 1 218 ? -5.604 8.517 19.592 1.00 82.62 218 SER A O 1
ATOM 1751 N N . THR A 1 219 ? -3.786 7.238 19.794 1.00 83.94 219 THR A N 1
ATOM 1752 C CA . THR A 1 219 ? -3.338 7.467 18.414 1.00 83.94 219 THR A CA 1
ATOM 1753 C C . THR A 1 219 ? -4.349 6.916 17.409 1.00 83.94 219 THR A C 1
ATOM 1755 O O . THR A 1 219 ? -4.750 7.625 16.493 1.00 83.94 219 THR A O 1
ATOM 1758 N N . VAL A 1 220 ? -4.806 5.668 17.565 1.00 87.94 220 VAL A N 1
ATOM 1759 C CA . VAL A 1 220 ? -5.855 5.074 16.709 1.00 87.94 220 VAL A CA 1
ATOM 1760 C C . VAL A 1 220 ? -7.100 5.959 16.708 1.00 87.94 220 VAL A C 1
ATOM 1762 O O . VAL A 1 220 ? -7.690 6.231 15.662 1.00 87.94 220 VAL A O 1
ATOM 1765 N N . GLU A 1 221 ? -7.479 6.432 17.886 1.00 86.56 221 GLU A N 1
ATOM 1766 C CA . GLU A 1 221 ? -8.602 7.316 18.102 1.00 86.56 221 GLU A CA 1
ATOM 1767 C C . GLU A 1 221 ? -8.443 8.651 17.326 1.00 86.56 221 GLU A C 1
ATOM 1769 O O . GLU A 1 221 ? -9.346 9.052 16.575 1.00 86.56 221 GLU A O 1
ATOM 1774 N N . ASP A 1 222 ? -7.294 9.314 17.423 1.00 85.88 222 ASP A N 1
ATOM 1775 C CA . ASP A 1 222 ? -7.000 10.558 16.702 1.00 85.88 222 ASP A CA 1
ATOM 1776 C C . ASP A 1 222 ? -7.064 10.376 15.182 1.00 85.88 222 ASP A C 1
ATOM 1778 O O . ASP A 1 222 ? -7.660 11.187 14.471 1.00 85.88 222 ASP A O 1
ATOM 1782 N N . VAL A 1 223 ? -6.535 9.263 14.675 1.00 89.25 223 VAL A N 1
ATOM 1783 C CA . VAL A 1 223 ? -6.540 8.930 13.242 1.00 89.25 223 VAL A CA 1
ATOM 1784 C C . VAL A 1 223 ? -7.956 8.757 12.714 1.00 89.25 223 VAL A C 1
ATOM 1786 O O . VAL A 1 223 ? -8.285 9.250 11.633 1.00 89.25 223 VAL A O 1
ATOM 1789 N N . ILE A 1 224 ? -8.810 8.073 13.482 1.00 90.56 224 ILE A N 1
ATOM 1790 C CA . ILE A 1 224 ? -10.228 7.921 13.151 1.00 90.56 224 ILE A CA 1
ATOM 1791 C C . ILE A 1 224 ? -10.882 9.303 13.053 1.00 90.56 224 ILE A C 1
ATOM 1793 O O . ILE A 1 224 ? -11.621 9.551 12.102 1.00 90.56 224 ILE A O 1
ATOM 1797 N N . HIS A 1 225 ? -10.603 10.215 13.993 1.00 88.44 225 HIS A N 1
ATOM 1798 C CA . HIS A 1 225 ? -11.162 11.569 13.930 1.00 88.44 225 HIS A CA 1
ATOM 1799 C C . HIS A 1 225 ? -10.661 12.332 12.710 1.00 88.44 225 HIS A C 1
ATOM 1801 O O . HIS A 1 225 ? -11.484 12.858 11.966 1.00 88.44 225 HIS A O 1
ATOM 1807 N N . ALA A 1 226 ? -9.354 12.318 12.450 1.00 89.56 226 ALA A N 1
ATOM 1808 C CA . ALA A 1 226 ? -8.776 12.976 11.285 1.00 89.56 226 ALA A CA 1
ATOM 1809 C C . ALA A 1 226 ? -9.406 12.468 9.975 1.00 89.56 226 ALA A C 1
ATOM 1811 O O . ALA A 1 226 ? -9.750 13.265 9.103 1.00 89.56 226 ALA A O 1
ATOM 1812 N N . GLY A 1 227 ? -9.627 11.153 9.844 1.00 91.69 227 GLY A N 1
ATOM 1813 C CA . GLY A 1 227 ? -10.298 10.565 8.680 1.00 91.69 227 GLY A CA 1
ATOM 1814 C C . GLY A 1 227 ? -11.752 11.019 8.531 1.00 91.69 227 GLY A C 1
ATOM 1815 O O . GLY A 1 227 ? -12.167 11.422 7.443 1.00 91.69 227 GLY A O 1
ATOM 1816 N N . LEU A 1 228 ? -12.518 11.007 9.626 1.00 91.75 228 LEU A N 1
ATOM 1817 C CA . LEU A 1 228 ? -13.913 11.463 9.634 1.00 91.75 228 LEU A CA 1
ATOM 1818 C C . LEU A 1 228 ? -14.037 12.963 9.328 1.00 91.75 228 LEU A C 1
ATOM 1820 O O . LEU A 1 228 ? -14.957 13.363 8.617 1.00 91.75 228 LEU A O 1
ATOM 1824 N N . GLU A 1 229 ? -13.105 13.794 9.804 1.00 90.88 229 GLU A N 1
ATOM 1825 C CA . GLU A 1 229 ? -13.049 15.227 9.485 1.00 90.88 229 GLU A CA 1
ATOM 1826 C C . GLU A 1 229 ? -12.783 15.489 7.996 1.00 90.88 229 GLU A C 1
ATOM 1828 O O . GLU A 1 229 ? -13.308 16.459 7.445 1.00 90.88 229 GLU A O 1
ATOM 1833 N N . GLN A 1 230 ? -12.042 14.602 7.319 1.00 90.88 230 GLN A N 1
ATOM 1834 C CA . GLN A 1 230 ? -11.905 14.627 5.856 1.00 90.88 230 GLN A CA 1
ATOM 1835 C C . GLN A 1 230 ? -13.159 14.111 5.123 1.00 90.88 230 GLN A C 1
ATOM 1837 O O . GLN A 1 230 ? -13.242 14.210 3.899 1.00 90.88 230 GLN A O 1
ATOM 1842 N N . GLY A 1 231 ? -14.152 13.577 5.842 1.00 92.56 231 GLY A N 1
ATOM 1843 C CA . GLY A 1 231 ? -15.348 12.961 5.266 1.00 92.56 231 GLY A CA 1
ATOM 1844 C C . GLY A 1 231 ? -15.116 11.548 4.722 1.00 92.56 231 GLY A C 1
ATOM 1845 O O . GLY A 1 231 ? -15.949 11.050 3.962 1.00 92.56 231 GLY A O 1
ATOM 1846 N N . ALA A 1 232 ? -14.005 10.907 5.095 1.00 94.06 232 ALA A N 1
ATOM 1847 C CA . ALA A 1 232 ? -13.693 9.549 4.679 1.00 94.06 232 ALA A CA 1
ATOM 1848 C C . ALA A 1 232 ? -14.554 8.528 5.433 1.00 94.06 232 ALA A C 1
ATOM 1850 O O . ALA A 1 232 ? -14.863 8.688 6.616 1.00 94.06 232 ALA A O 1
ATOM 1851 N N . LYS A 1 233 ? -14.893 7.423 4.764 1.00 94.38 233 LYS A N 1
ATOM 1852 C CA . LYS A 1 233 ? -15.406 6.232 5.443 1.00 94.38 233 LYS A CA 1
ATOM 1853 C C . LYS A 1 233 ? -14.258 5.574 6.203 1.00 94.38 233 LYS A C 1
ATOM 1855 O O . LYS A 1 233 ? -13.234 5.269 5.598 1.00 94.38 233 LYS A O 1
ATOM 1860 N N . VAL A 1 234 ? -14.445 5.296 7.489 1.00 93.62 234 VAL A N 1
ATOM 1861 C CA . VAL A 1 234 ? -13.418 4.626 8.296 1.00 93.62 234 VAL A CA 1
ATOM 1862 C C . VAL A 1 234 ? -13.762 3.149 8.464 1.00 93.62 234 VAL A C 1
ATOM 1864 O O . VAL A 1 234 ? -14.867 2.811 8.886 1.00 93.62 234 VAL A O 1
ATOM 1867 N N . LEU A 1 235 ? -12.823 2.263 8.141 1.00 94.25 235 LEU A N 1
ATOM 1868 C CA . LEU A 1 235 ? -12.895 0.832 8.415 1.00 94.25 235 LEU A CA 1
ATOM 1869 C C . LEU A 1 235 ? -11.859 0.481 9.474 1.00 94.25 235 LEU A C 1
ATOM 1871 O O . LEU A 1 235 ? -10.672 0.737 9.302 1.00 94.25 235 LEU A O 1
ATOM 1875 N N . LEU A 1 236 ? -12.324 -0.131 10.553 1.00 92.88 236 LEU A N 1
ATOM 1876 C CA . LEU A 1 236 ? -11.492 -0.624 11.634 1.00 92.88 236 LEU A CA 1
ATOM 1877 C C . LEU A 1 236 ? -11.565 -2.153 11.626 1.00 92.88 236 LEU A C 1
ATOM 1879 O O . LEU A 1 236 ? -12.602 -2.743 11.942 1.00 92.88 236 LEU A O 1
ATOM 1883 N N . VAL A 1 237 ? -10.475 -2.782 11.199 1.00 93.62 237 VAL A N 1
ATOM 1884 C CA . VAL A 1 237 ? -10.410 -4.203 10.854 1.00 93.62 237 VAL A CA 1
ATOM 1885 C C . VAL A 1 237 ? -9.542 -4.952 11.860 1.00 93.62 237 VAL A C 1
ATOM 1887 O O . VAL A 1 237 ? -8.455 -4.482 12.183 1.00 93.62 237 VAL A O 1
ATOM 1890 N N . GLY A 1 238 ? -9.989 -6.115 12.340 1.00 92.88 238 GLY A N 1
ATOM 1891 C CA . GLY A 1 238 ? -9.178 -6.984 13.206 1.00 92.88 238 GLY A CA 1
ATOM 1892 C C . GLY A 1 238 ? -9.332 -6.752 14.709 1.00 92.88 238 GLY A C 1
ATOM 1893 O O . GLY A 1 238 ? -8.664 -7.377 15.532 1.00 92.88 238 GLY A O 1
ATOM 1894 N N . THR A 1 239 ? -10.260 -5.882 15.109 1.00 89.00 239 THR A N 1
ATOM 1895 C CA . THR A 1 239 ? -10.550 -5.625 16.531 1.00 89.00 239 THR A CA 1
ATOM 1896 C C . THR A 1 239 ? -11.238 -6.796 17.243 1.00 89.00 239 THR A C 1
ATOM 1898 O O . THR A 1 239 ? -11.381 -6.784 18.465 1.00 89.00 239 THR A O 1
ATOM 1901 N N . GLU A 1 240 ? -11.668 -7.837 16.525 1.00 88.81 240 GLU A N 1
ATOM 1902 C CA . GLU A 1 240 ? -12.072 -9.134 17.089 1.00 88.81 240 GLU A CA 1
ATOM 1903 C C . GLU A 1 240 ? -10.983 -9.798 17.917 1.00 88.81 240 GLU A C 1
ATOM 1905 O O . GLU A 1 240 ? -11.305 -10.518 18.862 1.00 88.81 240 GLU A O 1
ATOM 1910 N N . LEU A 1 241 ? -9.722 -9.501 17.611 1.00 86.44 241 LEU A N 1
ATOM 1911 C CA . LEU A 1 241 ? -8.579 -10.047 18.321 1.00 86.44 241 LEU A CA 1
ATOM 1912 C C . LEU A 1 241 ? -8.318 -9.305 19.644 1.00 86.44 241 LEU A C 1
ATOM 1914 O O . LEU A 1 241 ? -7.670 -9.838 20.540 1.00 86.44 241 LEU A O 1
ATOM 1918 N N . TRP A 1 242 ? -8.855 -8.092 19.812 1.00 87.94 242 TRP A N 1
ATOM 1919 C CA . TRP A 1 242 ? -8.608 -7.270 20.996 1.00 87.94 242 TRP A CA 1
ATOM 1920 C C . TRP A 1 242 ? -9.398 -7.771 22.206 1.00 87.94 242 TRP A C 1
ATOM 1922 O O . TRP A 1 242 ? -10.550 -8.216 22.105 1.00 87.94 242 TRP A O 1
ATOM 1932 N N . ASN A 1 243 ? -8.815 -7.643 23.397 1.00 85.12 243 ASN A N 1
ATOM 1933 C CA . ASN A 1 243 ? -9.542 -7.934 24.625 1.00 85.12 243 ASN A CA 1
ATOM 1934 C C . ASN A 1 243 ? -10.649 -6.876 24.880 1.00 85.12 243 ASN A C 1
ATOM 1936 O O . ASN A 1 243 ? -10.700 -5.813 24.256 1.00 85.12 243 ASN A O 1
ATOM 1940 N N . THR A 1 244 ? -11.599 -7.181 25.771 1.00 82.81 244 THR A N 1
ATOM 1941 C CA . THR A 1 244 ? -12.750 -6.294 26.038 1.00 82.81 244 THR A CA 1
ATOM 1942 C C . THR A 1 244 ? -12.346 -4.948 26.639 1.00 82.81 244 THR A C 1
ATOM 1944 O O . THR A 1 244 ? -13.028 -3.961 26.373 1.00 82.81 244 THR A O 1
ATOM 1947 N N . TYR A 1 245 ? -11.259 -4.896 27.412 1.00 81.44 245 TYR A N 1
ATOM 1948 C CA . TYR A 1 245 ? -10.762 -3.661 28.015 1.00 81.44 245 TYR A CA 1
ATOM 1949 C C . TYR A 1 245 ? -10.123 -2.753 26.965 1.00 81.44 245 TYR A C 1
ATOM 1951 O O . TYR A 1 245 ? -10.495 -1.590 26.887 1.00 81.44 245 TYR A O 1
ATOM 1959 N N . ALA A 1 246 ? -9.269 -3.289 26.090 1.00 82.56 246 ALA A N 1
ATOM 1960 C CA . ALA A 1 246 ? -8.642 -2.548 24.996 1.00 82.56 246 ALA A CA 1
ATOM 1961 C C . ALA A 1 246 ? -9.690 -1.960 24.041 1.00 82.56 246 ALA A C 1
ATOM 1963 O O . ALA A 1 246 ? -9.681 -0.768 23.744 1.00 82.56 246 ALA A O 1
ATOM 1964 N N . PHE A 1 247 ? -10.668 -2.774 23.626 1.00 83.38 247 PHE A N 1
ATOM 1965 C CA . PHE A 1 247 ? -11.781 -2.280 22.813 1.00 83.38 247 PHE A CA 1
ATOM 1966 C C . PHE A 1 247 ? -12.639 -1.256 23.574 1.00 83.38 247 PHE A C 1
ATOM 1968 O O . PHE A 1 247 ? -13.095 -0.266 23.006 1.00 83.38 247 PHE A O 1
ATOM 1975 N N . GLY A 1 248 ? -12.867 -1.491 24.868 1.00 79.31 248 GLY A N 1
ATOM 1976 C CA . GLY A 1 248 ? -13.608 -0.585 25.740 1.00 79.31 248 GLY A CA 1
ATOM 1977 C C . GLY A 1 248 ? -12.898 0.746 25.984 1.00 79.31 248 GLY A C 1
ATOM 1978 O O . GLY A 1 248 ? -13.574 1.744 26.188 1.00 79.31 248 GLY A O 1
ATOM 1979 N N . ALA A 1 249 ? -11.571 0.790 25.935 1.00 77.12 249 ALA A N 1
ATOM 1980 C CA . ALA A 1 249 ? -10.794 2.012 26.094 1.00 77.12 249 ALA A CA 1
ATOM 1981 C C . ALA A 1 249 ? -10.836 2.896 24.834 1.00 77.12 249 ALA A C 1
ATOM 1983 O O . ALA A 1 249 ? -10.813 4.112 24.960 1.00 77.12 249 ALA A O 1
ATOM 1984 N N . LEU A 1 250 ? -11.059 2.327 23.641 1.00 77.88 250 LEU A N 1
ATOM 1985 C CA . LEU A 1 250 ? -11.318 3.085 22.402 1.00 77.88 250 LEU A CA 1
ATOM 1986 C C . LEU A 1 250 ? -12.699 3.798 22.392 1.00 77.88 250 LEU A C 1
ATOM 1988 O O . LEU A 1 250 ? -13.140 4.291 21.356 1.00 77.88 250 LEU A O 1
ATOM 1992 N N . LYS A 1 251 ? -13.459 3.780 23.499 1.00 65.38 251 LYS A N 1
ATOM 1993 C CA . LYS A 1 251 ? -14.898 4.108 23.584 1.00 65.38 251 LYS A CA 1
ATOM 1994 C C . LYS A 1 251 ? -15.282 5.460 22.954 1.00 65.38 251 LYS A C 1
ATOM 1996 O O . LYS A 1 251 ? -15.439 6.474 23.624 1.00 65.38 251 LYS A O 1
ATOM 2001 N N . ARG A 1 252 ? -15.657 5.399 21.674 1.00 57.09 252 ARG A N 1
ATOM 2002 C CA . ARG A 1 252 ? -16.410 6.420 20.923 1.00 57.09 252 ARG A CA 1
ATOM 2003 C C . ARG A 1 252 ? -17.814 5.956 20.541 1.00 57.09 252 ARG A C 1
ATOM 2005 O O . ARG A 1 252 ? -18.179 5.955 19.375 1.00 57.09 252 ARG A O 1
ATOM 2012 N N . GLY A 1 253 ? -18.589 5.432 21.490 1.00 54.56 253 GLY A N 1
ATOM 2013 C CA . GLY A 1 253 ? -19.937 4.921 21.182 1.00 54.56 253 GLY A CA 1
ATOM 2014 C C . GLY A 1 253 ? -19.976 3.711 20.228 1.00 54.56 253 GLY A C 1
ATOM 2015 O O . GLY A 1 253 ? -21.060 3.255 19.867 1.00 54.56 253 GLY A O 1
ATOM 2016 N N . LEU A 1 254 ? -18.819 3.149 19.857 1.00 63.59 254 LEU A N 1
ATOM 2017 C CA . LEU A 1 254 ? -18.708 1.976 18.994 1.00 63.59 254 LEU A CA 1
ATOM 2018 C C . LEU A 1 254 ? -19.206 0.733 19.740 1.00 63.59 254 LEU A C 1
ATOM 2020 O O . LEU A 1 254 ? -18.628 0.304 20.740 1.00 63.59 254 LEU A O 1
ATOM 2024 N N . MET A 1 255 ? -20.294 0.138 19.253 1.00 55.00 255 MET A N 1
ATOM 2025 C CA . MET A 1 255 ? -20.784 -1.141 19.761 1.00 55.00 255 MET A CA 1
ATOM 2026 C C . MET A 1 255 ? -20.004 -2.287 19.118 1.00 55.00 255 MET A C 1
ATOM 2028 O O . MET A 1 255 ? -20.042 -2.467 17.901 1.00 55.00 255 MET A O 1
ATOM 2032 N N . ARG A 1 256 ? -19.340 -3.091 19.955 1.00 59.69 256 ARG A N 1
ATOM 2033 C CA . ARG A 1 256 ? -18.656 -4.329 19.563 1.00 59.69 256 ARG A CA 1
ATOM 2034 C C . ARG A 1 256 ? -19.685 -5.306 18.978 1.00 59.69 256 ARG A C 1
ATOM 2036 O O . ARG A 1 256 ? -20.380 -5.993 19.723 1.00 59.69 256 ARG A O 1
ATOM 2043 N N . THR A 1 257 ? -19.829 -5.327 17.658 1.00 54.22 257 THR A N 1
ATOM 2044 C CA . THR A 1 257 ? -20.754 -6.213 16.940 1.00 54.22 257 THR A CA 1
ATOM 2045 C C . THR A 1 257 ? -19.970 -6.960 15.871 1.00 54.22 257 THR A C 1
ATOM 2047 O O . THR A 1 257 ? -19.276 -6.355 15.063 1.00 54.22 257 THR A O 1
ATOM 2050 N N . TYR A 1 258 ? -20.023 -8.290 15.932 1.00 53.97 258 TYR A N 1
ATOM 2051 C CA . TYR A 1 258 ? -19.324 -9.199 15.021 1.00 53.97 258 TYR A CA 1
ATOM 2052 C C . TYR A 1 258 ? -20.343 -9.951 14.178 1.00 53.97 258 TYR A C 1
ATOM 2054 O O . TYR A 1 258 ? -20.404 -11.177 14.214 1.00 53.97 258 TYR A O 1
ATOM 2062 N N . ASP A 1 259 ? -21.179 -9.210 13.463 1.00 49.91 259 ASP A N 1
ATOM 2063 C CA . ASP A 1 259 ? -21.949 -9.788 12.374 1.00 49.91 259 ASP A CA 1
ATOM 2064 C C . ASP A 1 259 ? -21.276 -9.385 11.060 1.00 49.91 259 ASP A C 1
ATOM 2066 O O . ASP A 1 259 ? -20.865 -8.244 10.871 1.00 49.91 259 ASP A O 1
ATOM 2070 N N . ILE A 1 260 ? -21.146 -10.350 10.147 1.00 51.75 260 ILE A N 1
ATOM 2071 C CA . ILE A 1 260 ? -20.609 -10.159 8.784 1.00 51.75 260 ILE A CA 1
ATOM 2072 C C . ILE A 1 260 ? -21.448 -9.117 8.012 1.00 51.75 260 ILE A C 1
ATOM 2074 O O . ILE A 1 260 ? -21.001 -8.518 7.033 1.00 51.75 260 ILE A O 1
ATOM 2078 N N . GLU A 1 261 ? -22.677 -8.870 8.469 1.00 49.53 261 GLU A N 1
ATOM 2079 C CA . GLU A 1 261 ? -23.529 -7.798 7.984 1.00 49.53 261 GLU A CA 1
ATOM 2080 C C . GLU A 1 261 ? -23.022 -6.457 8.522 1.00 49.53 261 GLU A C 1
ATOM 2082 O O . GLU A 1 261 ? -23.299 -6.112 9.662 1.00 49.53 261 GLU A O 1
ATOM 2087 N N . LEU A 1 262 ? -22.286 -5.720 7.676 1.00 51.09 262 LEU A N 1
ATOM 2088 C CA . LEU A 1 262 ? -21.888 -4.310 7.818 1.00 51.09 262 LEU A CA 1
ATOM 2089 C C . LEU A 1 262 ? -22.878 -3.496 8.675 1.00 51.09 262 LEU A C 1
ATOM 2091 O O . LEU A 1 262 ? -23.790 -2.850 8.153 1.00 51.09 262 LEU A O 1
ATOM 2095 N N . THR A 1 263 ? -22.695 -3.483 9.990 1.00 49.06 263 THR A N 1
ATOM 2096 C CA . THR A 1 263 ? -23.420 -2.567 10.860 1.00 49.06 263 THR A CA 1
ATOM 2097 C C . THR A 1 263 ? -22.718 -1.229 10.744 1.00 49.06 263 THR A C 1
ATOM 2099 O O . THR A 1 263 ? -21.668 -1.008 11.346 1.00 49.06 263 THR A O 1
ATOM 2102 N N . SER A 1 264 ? -23.273 -0.336 9.925 1.00 48.38 264 SER A N 1
ATOM 2103 C CA . SER A 1 264 ? -22.904 1.073 9.979 1.00 48.38 264 SER A CA 1
ATOM 2104 C C . SER A 1 264 ? -23.224 1.576 11.386 1.00 48.38 264 SER A C 1
ATOM 2106 O O . SER A 1 264 ? -24.401 1.687 11.739 1.00 48.38 264 SER A O 1
ATOM 2108 N N . ALA A 1 265 ? -22.203 1.850 12.197 1.00 54.28 265 ALA A N 1
ATOM 2109 C CA . ALA A 1 265 ? -22.403 2.721 13.343 1.00 54.28 265 ALA A CA 1
ATOM 2110 C C . ALA A 1 265 ? -22.795 4.109 12.805 1.00 54.28 265 ALA A C 1
ATOM 2112 O O . ALA A 1 265 ? -22.302 4.523 11.752 1.00 54.28 265 ALA A O 1
ATOM 2113 N N . ASP A 1 266 ? -23.681 4.813 13.511 1.00 56.28 266 ASP A N 1
ATOM 2114 C CA . ASP A 1 266 ? -24.207 6.138 13.130 1.00 56.28 266 ASP A CA 1
ATOM 2115 C C . ASP A 1 266 ? -23.107 7.213 12.915 1.00 56.28 266 ASP A C 1
ATOM 2117 O O . ASP A 1 266 ? -23.391 8.274 12.365 1.00 56.28 266 ASP A O 1
ATOM 2121 N N . ASP A 1 267 ? -21.844 6.918 13.256 1.00 67.44 267 ASP A N 1
ATOM 2122 C CA . ASP A 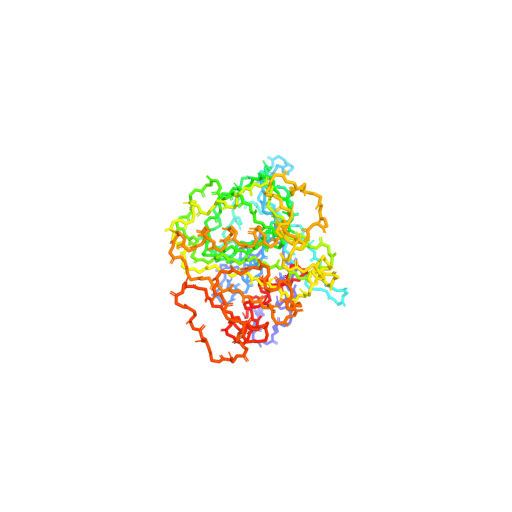1 267 ? -20.712 7.855 13.269 1.00 67.44 267 ASP A CA 1
ATOM 2123 C C . ASP A 1 267 ? -19.683 7.657 12.130 1.00 67.44 267 ASP A C 1
ATOM 2125 O O . ASP A 1 267 ? -18.578 8.191 12.186 1.00 67.44 267 ASP A O 1
ATOM 2129 N N . GLY A 1 268 ? -20.002 6.888 11.081 1.00 80.25 268 GLY A N 1
ATOM 2130 C CA . GLY A 1 268 ? -19.131 6.764 9.893 1.00 80.25 268 GLY A CA 1
ATOM 2131 C C . GLY A 1 268 ? -17.938 5.804 10.035 1.00 80.25 268 GLY A C 1
ATOM 2132 O O . GLY A 1 268 ? -17.133 5.681 9.107 1.00 80.25 268 GLY A O 1
ATOM 2133 N N . VAL A 1 269 ? -17.857 5.074 11.153 1.00 89.50 269 VAL A N 1
ATOM 2134 C CA . VAL A 1 269 ? -16.879 4.001 11.400 1.00 89.50 269 VAL A CA 1
ATOM 2135 C C . VAL A 1 269 ? -17.542 2.634 11.213 1.00 89.50 269 VAL A C 1
ATOM 2137 O O . VAL A 1 269 ? -18.624 2.369 11.733 1.00 89.50 269 VAL A O 1
ATOM 2140 N N . THR A 1 270 ? -16.887 1.749 10.468 1.00 89.88 270 THR A N 1
ATOM 2141 C CA . THR A 1 270 ? -17.313 0.367 10.217 1.00 89.88 270 THR A CA 1
ATOM 2142 C C . THR A 1 270 ? -16.325 -0.596 10.863 1.00 89.88 270 THR A C 1
ATOM 2144 O O . THR A 1 270 ? -15.138 -0.547 10.553 1.00 89.88 270 THR A O 1
ATOM 2147 N N . LEU A 1 271 ? -16.809 -1.492 11.722 1.00 89.31 271 LEU A N 1
ATOM 2148 C CA . LEU A 1 271 ? -16.009 -2.592 12.265 1.00 89.31 271 LEU A CA 1
ATOM 2149 C C . LEU A 1 271 ? -16.043 -3.779 11.299 1.00 89.31 271 LEU A C 1
ATOM 2151 O O . LEU A 1 271 ? -17.090 -4.072 10.720 1.00 89.31 271 LEU A O 1
ATOM 2155 N N . MET A 1 272 ? -14.917 -4.465 11.124 1.00 90.75 272 MET A N 1
ATOM 2156 C CA . MET A 1 272 ? -14.834 -5.645 10.264 1.00 90.75 272 MET A CA 1
ATOM 2157 C C . MET A 1 272 ? -13.841 -6.660 10.820 1.00 90.75 272 MET A C 1
ATOM 2159 O O . MET A 1 272 ? -12.855 -6.281 11.449 1.00 90.75 272 MET A O 1
ATOM 2163 N N . THR A 1 273 ? -14.084 -7.944 10.567 1.00 92.69 273 THR A N 1
ATOM 2164 C CA . THR A 1 273 ? -13.080 -8.973 10.846 1.00 92.69 273 THR A CA 1
ATOM 2165 C C . THR A 1 273 ? -12.006 -9.002 9.766 1.00 92.69 273 THR A C 1
ATOM 2167 O O . THR A 1 273 ? -12.263 -8.593 8.631 1.00 92.69 273 THR A O 1
ATOM 2170 N N . VAL A 1 274 ? -10.823 -9.528 10.087 1.00 93.88 274 VAL A N 1
ATOM 2171 C CA . VAL A 1 274 ? -9.735 -9.758 9.122 1.00 93.88 274 VAL A CA 1
ATOM 2172 C C . VAL A 1 274 ? -10.239 -10.569 7.926 1.00 93.88 274 VAL A C 1
ATOM 2174 O O . VAL A 1 274 ? -10.084 -10.151 6.780 1.00 93.88 274 VAL A O 1
ATOM 2177 N N . ASP A 1 275 ? -10.921 -11.686 8.188 1.00 93.94 275 ASP A N 1
ATOM 2178 C CA . ASP A 1 275 ? -11.457 -12.555 7.137 1.00 93.94 275 ASP A CA 1
ATOM 2179 C C . ASP A 1 275 ? -12.526 -11.852 6.288 1.00 93.94 275 ASP A C 1
ATOM 2181 O O . ASP A 1 275 ? -12.512 -11.960 5.062 1.00 93.94 275 ASP A O 1
ATOM 2185 N N . GLY A 1 276 ? -13.432 -11.095 6.921 1.00 94.12 276 GLY A N 1
ATOM 2186 C CA . GLY A 1 276 ? -14.483 -10.362 6.213 1.00 94.12 276 GLY A CA 1
ATOM 2187 C C . GLY A 1 276 ? -13.915 -9.257 5.323 1.00 94.12 276 GLY A C 1
ATOM 2188 O O . GLY A 1 276 ? -14.378 -9.054 4.201 1.00 94.12 276 GLY A O 1
ATOM 2189 N N . TYR A 1 277 ? -12.867 -8.581 5.790 1.00 95.94 277 TYR A N 1
ATOM 2190 C CA . TYR A 1 277 ? -12.170 -7.574 5.006 1.00 95.94 277 TYR A CA 1
ATOM 2191 C C . TYR A 1 277 ? -11.386 -8.190 3.847 1.00 95.94 277 TYR A C 1
ATOM 2193 O O . TYR A 1 277 ? -11.499 -7.716 2.717 1.00 95.94 277 TYR A O 1
ATOM 2201 N N . ARG A 1 278 ? -10.665 -9.291 4.086 1.00 96.38 278 ARG A N 1
ATOM 2202 C CA . ARG A 1 278 ? -9.963 -10.042 3.038 1.00 96.38 278 ARG A CA 1
ATOM 2203 C C . ARG A 1 278 ? -10.914 -10.532 1.946 1.00 96.38 278 ARG A C 1
ATOM 2205 O O . ARG A 1 278 ? -10.586 -10.430 0.765 1.00 96.38 278 ARG A O 1
ATOM 2212 N N . GLU A 1 279 ? -12.099 -11.024 2.314 1.00 95.81 279 GLU A N 1
ATOM 2213 C CA . GLU A 1 279 ? -13.143 -11.395 1.349 1.00 95.81 279 GLU A CA 1
ATOM 2214 C C . GLU A 1 279 ? -13.645 -10.176 0.558 1.00 95.81 279 GLU A C 1
ATOM 2216 O O . GLU A 1 279 ? -13.808 -10.260 -0.661 1.00 95.81 279 GLU A O 1
ATOM 2221 N N . LEU A 1 280 ? -13.842 -9.035 1.229 1.00 95.31 280 LEU A N 1
ATOM 2222 C CA . LEU A 1 280 ? -14.332 -7.797 0.621 1.00 95.31 280 LEU A CA 1
ATOM 2223 C C . LEU A 1 280 ? -13.377 -7.232 -0.440 1.00 95.31 280 LEU A C 1
ATOM 2225 O O . LEU A 1 280 ? -13.827 -6.857 -1.525 1.00 95.31 280 LEU A O 1
ATOM 2229 N N . VAL A 1 281 ? -12.083 -7.124 -0.125 1.00 95.88 281 VAL A N 1
ATOM 2230 C CA . VAL A 1 281 ? -11.085 -6.520 -1.030 1.00 95.88 281 VAL A CA 1
ATOM 2231 C C . VAL A 1 281 ? -10.532 -7.524 -2.044 1.00 95.88 281 VAL A C 1
ATOM 2233 O O . VAL A 1 281 ? -10.098 -7.149 -3.136 1.00 95.88 281 VAL A O 1
ATOM 2236 N N . GLY A 1 282 ? -10.609 -8.815 -1.718 1.00 96.69 282 GLY A N 1
ATOM 2237 C CA . GLY A 1 282 ? -10.060 -9.906 -2.507 1.00 96.69 282 GLY A CA 1
ATOM 2238 C C . GLY A 1 282 ? -8.556 -10.096 -2.298 1.00 96.69 282 GLY A C 1
ATOM 2239 O O . GLY A 1 282 ? -7.824 -9.184 -1.923 1.00 96.69 282 GLY A O 1
ATOM 2240 N N . GLU A 1 283 ? -8.077 -11.303 -2.605 1.00 95.25 283 GLU A N 1
ATOM 2241 C CA . GLU A 1 283 ? -6.717 -11.743 -2.262 1.00 95.25 283 GLU A CA 1
ATOM 2242 C C . GLU A 1 283 ? -5.607 -10.834 -2.799 1.00 95.25 283 GLU A C 1
ATOM 2244 O O . GLU A 1 283 ? -4.626 -10.581 -2.112 1.00 95.25 283 GLU A O 1
ATOM 2249 N N . LYS A 1 284 ? -5.762 -10.312 -4.020 1.00 93.38 284 LYS A N 1
ATOM 2250 C CA . LYS A 1 284 ? -4.741 -9.454 -4.630 1.00 93.38 284 LYS A CA 1
ATOM 2251 C C . LYS A 1 284 ? -4.555 -8.151 -3.852 1.00 93.38 284 LYS A C 1
ATOM 2253 O O . LYS A 1 284 ? -3.424 -7.725 -3.655 1.00 93.38 284 LYS A O 1
ATOM 2258 N N . GLU A 1 285 ? -5.654 -7.504 -3.474 1.00 96.31 285 GLU A N 1
ATOM 2259 C CA . GLU A 1 285 ? -5.596 -6.241 -2.736 1.00 96.31 285 GLU A CA 1
ATOM 2260 C C . GLU A 1 285 ? -5.136 -6.487 -1.301 1.00 96.31 285 GLU A C 1
ATOM 2262 O O . GLU A 1 285 ? -4.276 -5.773 -0.802 1.00 96.31 285 GLU A O 1
ATOM 2267 N N . TRP A 1 286 ? -5.605 -7.580 -0.694 1.00 95.75 286 TRP A N 1
ATOM 2268 C CA . TRP A 1 286 ? -5.104 -8.047 0.592 1.00 95.75 286 TRP A CA 1
ATOM 2269 C C . TRP A 1 286 ? -3.577 -8.219 0.584 1.00 95.75 286 TRP A C 1
ATOM 2271 O O . TRP A 1 286 ? -2.900 -7.671 1.445 1.00 95.75 286 TRP A O 1
ATOM 2281 N N . GLU A 1 287 ? -3.005 -8.897 -0.421 1.00 93.94 287 GLU A N 1
ATOM 2282 C CA . GLU A 1 287 ? -1.548 -9.042 -0.561 1.00 93.94 287 GLU A CA 1
ATOM 2283 C C . GLU A 1 287 ? -0.826 -7.694 -0.745 1.00 93.94 287 GLU A C 1
ATOM 2285 O O . GLU A 1 287 ? 0.286 -7.523 -0.246 1.00 93.94 287 GLU A O 1
ATOM 2290 N N . ILE A 1 288 ? -1.429 -6.730 -1.450 1.00 94.12 288 ILE A N 1
ATOM 2291 C CA . ILE A 1 288 ? -0.870 -5.375 -1.581 1.00 94.12 288 ILE A CA 1
ATOM 2292 C C . ILE A 1 288 ? -0.797 -4.701 -0.212 1.00 94.12 288 ILE A C 1
ATOM 2294 O O . ILE A 1 288 ? 0.228 -4.096 0.107 1.00 94.12 288 ILE A O 1
ATOM 2298 N N . GLU A 1 289 ? -1.859 -4.819 0.578 1.00 94.94 289 GLU A N 1
ATOM 2299 C CA . GLU A 1 289 ? -2.038 -4.109 1.841 1.00 94.94 289 GLU A CA 1
ATOM 2300 C C . GLU A 1 289 ? -1.281 -4.732 3.019 1.00 94.94 289 GLU A C 1
ATOM 2302 O O . GLU A 1 289 ? -0.889 -3.992 3.916 1.00 94.94 289 GLU A O 1
ATOM 2307 N N . THR A 1 290 ? -1.044 -6.050 3.015 1.00 92.50 290 THR A N 1
ATOM 2308 C CA . THR A 1 290 ? -0.437 -6.764 4.159 1.00 92.50 290 THR A CA 1
ATOM 2309 C C . THR A 1 290 ? 0.939 -7.350 3.882 1.00 92.50 290 THR A C 1
ATOM 2311 O O . THR A 1 290 ? 1.743 -7.542 4.794 1.00 92.50 290 THR A O 1
ATOM 2314 N N . ASN A 1 291 ? 1.265 -7.640 2.619 1.00 90.44 291 ASN A N 1
ATOM 2315 C CA . ASN A 1 291 ? 2.486 -8.361 2.290 1.00 90.44 291 ASN A CA 1
ATOM 2316 C C . ASN A 1 291 ? 3.617 -7.421 1.862 1.00 90.44 291 ASN A C 1
ATOM 2318 O O . ASN A 1 291 ? 3.913 -7.246 0.675 1.00 90.44 291 ASN A O 1
ATOM 2322 N N . PHE A 1 292 ? 4.286 -6.842 2.855 1.00 85.31 292 PHE A N 1
ATOM 2323 C CA . PHE A 1 292 ? 5.471 -6.002 2.656 1.00 85.31 292 PHE A CA 1
ATOM 2324 C C . PHE A 1 292 ? 6.732 -6.829 2.346 1.00 85.31 292 PHE A C 1
ATOM 2326 O O . PHE A 1 292 ? 7.648 -6.359 1.677 1.00 85.31 292 PHE A O 1
ATOM 2333 N N . GLY A 1 293 ? 6.772 -8.100 2.760 1.00 76.81 293 GLY A N 1
ATOM 2334 C CA . GLY A 1 293 ? 7.916 -8.990 2.531 1.00 76.81 293 GLY A CA 1
ATOM 2335 C C . GLY A 1 293 ? 7.953 -9.651 1.151 1.00 76.81 293 GLY A C 1
ATOM 2336 O O . GLY A 1 293 ? 8.952 -10.287 0.804 1.00 76.81 293 GLY A O 1
ATOM 2337 N N . SER A 1 294 ? 6.880 -9.550 0.362 1.00 68.06 294 SER A N 1
ATOM 2338 C CA . SER A 1 294 ? 6.758 -10.272 -0.901 1.00 68.06 294 SER A CA 1
ATOM 2339 C C . SER A 1 294 ? 6.232 -9.426 -2.061 1.00 68.06 294 SER A C 1
ATOM 2341 O O . SER A 1 294 ? 5.871 -8.255 -1.950 1.00 68.06 294 SER A O 1
ATOM 2343 N N . VAL A 1 295 ? 6.285 -10.037 -3.238 1.00 65.69 295 VAL A N 1
ATOM 2344 C CA . VAL A 1 295 ? 6.054 -9.394 -4.524 1.00 65.69 295 VAL A CA 1
ATOM 2345 C C . VAL A 1 295 ? 4.605 -9.559 -4.930 1.00 65.69 295 VAL A C 1
ATOM 2347 O O . VAL A 1 295 ? 4.157 -10.677 -5.188 1.00 65.69 295 VAL A O 1
ATOM 2350 N N . VAL A 1 296 ? 3.928 -8.439 -5.141 1.00 71.44 296 VAL A N 1
ATOM 2351 C CA . VAL A 1 296 ? 2.635 -8.435 -5.823 1.00 71.44 296 VAL A CA 1
ATOM 2352 C C . VAL A 1 296 ? 2.865 -8.559 -7.331 1.00 71.44 296 VAL A C 1
ATOM 2354 O O . VAL A 1 296 ? 3.357 -7.630 -7.980 1.00 71.44 296 VAL A O 1
ATOM 2357 N N . PHE A 1 297 ? 2.539 -9.719 -7.902 1.00 63.50 297 PHE A N 1
ATOM 2358 C CA . PHE A 1 297 ? 2.634 -9.937 -9.348 1.00 63.50 297 PHE A CA 1
ATOM 2359 C C . PHE A 1 297 ? 1.399 -9.391 -10.067 1.00 63.50 297 PHE A C 1
ATOM 2361 O O . PHE A 1 297 ? 0.279 -9.462 -9.561 1.00 63.50 297 PHE A O 1
ATOM 2368 N N . SER A 1 298 ? 1.601 -8.873 -11.283 1.00 57.12 298 SER A N 1
ATOM 2369 C CA . SER A 1 298 ? 0.481 -8.666 -12.204 1.00 57.12 298 SER A CA 1
ATOM 2370 C C . SER A 1 298 ? -0.140 -10.028 -12.544 1.00 57.12 298 SER A C 1
ATOM 2372 O O . SER A 1 298 ? 0.623 -10.973 -12.766 1.00 57.12 298 SER A O 1
ATOM 2374 N N . 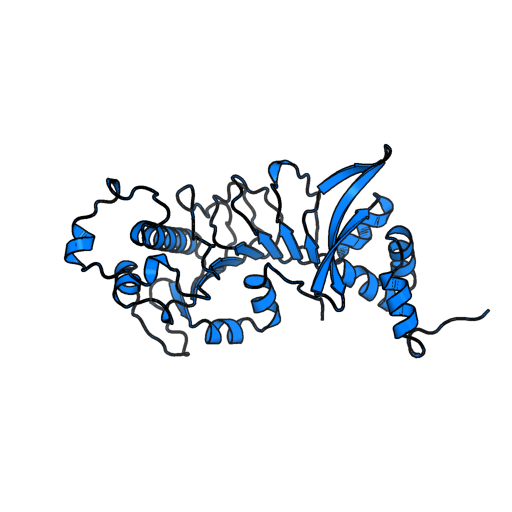PRO A 1 299 ? -1.479 -10.137 -12.613 1.00 51.03 299 PRO A N 1
ATOM 2375 C CA . PRO A 1 299 ? -2.133 -11.293 -13.220 1.00 51.03 299 PRO A CA 1
ATOM 2376 C C . PRO A 1 299 ? -1.761 -11.449 -14.700 1.00 51.03 299 PRO A C 1
ATOM 2378 O O . PRO A 1 299 ? -1.342 -10.437 -15.321 1.00 51.03 299 PRO A O 1
#